Protein AF-A0A6V7H999-F1 (afdb_monomer_lite)

Secondary structure (DSSP, 8-state):
-------------PPPP----TTSSS-------------EE-TTTTTPPPPS---B-SSSSEEEEEEEE-SS----SHHHHHH---SSTTT--SS-S-SEEE-TTSPEEESS-TTB--SSSTTTTTSEEEEEESS-TTSSPPPHHHHHHHHHHHHHHHHTTSEEEEEEEEEGGGTSSS-TT-HHHHHHHTTSTTB--------HHHHHHHHHHHHHHHHHHHS------PPP-------------S-S-HHHHHHHHHHHHTS--

Radius of gyration: 32.36 Å; chains: 1; bounding box: 55×52×137 Å

Sequence (265 aa):
MKSKDERDSDCRIFPPAVELNVQTNTIVLEISYHSTRPNIISRSDWAARRPSSVRNLAQDPAPFVLIHHSDSDSCTTQAICQAKNYHMDNKSWEDIGYNFLIGEDGNIYEGRGWSKHGSHSRPYNSKSIGICMIGNFNHHNPNAAAIKAVQDLIEYGVSLGKIQENYKLFGHRQTTQTTCPGDSLYQLIQTWPHWSVPRVEFSVRILHLILGYIILSRMVSLSRGPWRPSQIPHVHQDNPTAKCAINNRELIHSSVLLKTYLQSP

InterPro domains:
  IPR002502 N-acetylmuramoyl-L-alanine amidase domain [PF01510] (61-183)
  IPR002502 N-acetylmuramoyl-L-alanine amidase domain [SM00644] (52-182)
  IPR002502 N-acetylmuramoyl-L-alanine amidase domain [cd06583] (61-183)
  IPR006619 Peptidoglycan recognition protein family domain, metazoa/bacteria [SM00701] (38-176)
  IPR015510 Peptidoglycan recognition protein [PTHR11022] (31-195)
  IPR036505 N-acetylmuramoyl-L-alanine amidase/PGRP domain superfamily [G3DSA:3.40.80.10] (30-201)
  IPR036505 N-acetylmuramoyl-L-alanine amidase/PGRP domain superfamily [SSF55846] (38-195)

Organism: NCBI:txid395501

Structure (mmCIF, N/CA/C/O backbone):
data_AF-A0A6V7H999-F1
#
_entry.id   AF-A0A6V7H999-F1
#
loop_
_atom_site.group_PDB
_atom_site.id
_atom_site.type_symbol
_atom_site.label_atom_id
_atom_site.label_alt_id
_atom_site.label_comp_id
_atom_site.label_asym_id
_atom_site.label_entity_id
_atom_site.label_seq_id
_atom_site.pdbx_PDB_ins_code
_atom_site.Cartn_x
_atom_site.Cartn_y
_atom_site.Cartn_z
_atom_site.occupancy
_atom_site.B_iso_or_equiv
_atom_site.auth_seq_id
_atom_site.auth_comp_id
_atom_site.auth_asym_id
_atom_site.auth_atom_id
_atom_site.pdbx_PDB_model_num
ATOM 1 N N . MET A 1 1 ? -12.320 9.333 -47.111 1.00 36.44 1 MET A N 1
ATOM 2 C CA . MET A 1 1 ? -11.812 8.021 -46.648 1.00 36.44 1 MET A CA 1
ATOM 3 C C . MET A 1 1 ? -11.320 8.202 -45.208 1.00 36.44 1 MET A C 1
ATOM 5 O O . MET A 1 1 ? -10.611 9.167 -44.972 1.00 36.44 1 MET A O 1
ATOM 9 N N . LYS A 1 2 ? -11.820 7.371 -44.277 1.00 33.03 2 LYS A N 1
ATOM 10 C CA . LYS A 1 2 ? -11.593 7.281 -42.803 1.00 33.03 2 LYS A CA 1
ATOM 11 C C . LYS A 1 2 ? -10.153 7.639 -42.348 1.00 33.03 2 LYS A C 1
ATOM 13 O O . LYS A 1 2 ? -9.230 7.168 -42.995 1.00 33.03 2 LYS A O 1
ATOM 18 N N . SER A 1 3 ? -9.900 8.570 -41.411 1.00 37.78 3 SER A N 1
ATOM 19 C CA . SER A 1 3 ? -10.056 8.609 -39.923 1.00 37.78 3 SER A CA 1
ATOM 20 C C . SER A 1 3 ? -9.002 7.832 -39.104 1.00 37.78 3 SER A C 1
ATOM 22 O O . SER A 1 3 ? -8.955 6.608 -39.250 1.00 37.78 3 SER A O 1
ATOM 24 N N . LYS A 1 4 ? -8.300 8.529 -38.182 1.00 34.25 4 LYS A N 1
ATOM 25 C CA . LYS A 1 4 ? -8.161 8.292 -36.708 1.00 34.25 4 LYS A CA 1
ATOM 26 C C . LYS A 1 4 ? -6.852 8.910 -36.162 1.00 34.25 4 LYS A C 1
ATOM 28 O O . LYS A 1 4 ? -5.786 8.544 -36.640 1.00 34.25 4 LYS A O 1
ATOM 33 N N . ASP A 1 5 ? -6.941 10.013 -35.403 1.00 30.66 5 ASP A N 1
ATOM 34 C CA . ASP A 1 5 ? -7.040 10.132 -33.912 1.00 30.66 5 ASP A CA 1
ATOM 35 C C . ASP A 1 5 ? -5.631 10.036 -33.277 1.00 30.66 5 ASP A C 1
ATOM 37 O O . ASP A 1 5 ? -5.037 8.967 -33.332 1.00 30.66 5 ASP A O 1
ATOM 41 N N . GLU A 1 6 ? -4.916 11.071 -32.809 1.00 39.31 6 GLU A N 1
ATOM 42 C CA . GLU A 1 6 ? -5.162 12.249 -31.940 1.00 39.31 6 GLU A CA 1
ATOM 43 C C . GLU A 1 6 ? -5.309 11.948 -30.425 1.00 39.31 6 GLU A C 1
ATOM 45 O O . GLU A 1 6 ? -6.091 11.078 -30.033 1.00 39.31 6 GLU A O 1
ATOM 50 N N . ARG A 1 7 ? -4.594 12.774 -29.623 1.00 35.22 7 ARG A N 1
ATOM 51 C CA . ARG A 1 7 ? -4.676 13.107 -28.172 1.00 35.22 7 ARG A CA 1
ATOM 52 C C . ARG A 1 7 ? -3.450 12.682 -27.343 1.00 35.22 7 ARG A C 1
ATOM 54 O O . ARG A 1 7 ? -3.273 11.504 -27.061 1.00 35.22 7 ARG A O 1
ATOM 61 N N . ASP A 1 8 ? -2.481 13.566 -27.078 1.00 37.09 8 ASP A N 1
ATOM 62 C CA . ASP A 1 8 ? -2.466 14.703 -26.120 1.00 37.09 8 ASP A CA 1
ATOM 63 C C . ASP A 1 8 ? -2.930 14.335 -24.701 1.00 37.09 8 ASP A C 1
ATOM 65 O O . ASP A 1 8 ? -4.123 14.264 -24.409 1.00 37.09 8 ASP A O 1
ATOM 69 N N . SER A 1 9 ? -1.960 14.129 -23.805 1.00 36.56 9 SER A N 1
ATOM 70 C CA . SER A 1 9 ? -2.144 13.951 -22.361 1.00 36.56 9 SER A CA 1
ATOM 71 C C . SER A 1 9 ? -1.690 15.215 -21.625 1.00 36.56 9 SER A C 1
ATOM 73 O O . SER A 1 9 ? -0.603 15.268 -21.050 1.00 36.56 9 SER A O 1
ATOM 75 N N . ASP A 1 10 ? -2.531 16.244 -21.705 1.00 33.81 10 ASP A N 1
ATOM 76 C CA . ASP A 1 10 ? -2.438 17.488 -20.943 1.00 33.81 10 ASP A CA 1
ATOM 77 C C . ASP A 1 10 ? -3.009 17.261 -19.529 1.00 33.81 10 ASP A C 1
ATOM 79 O O . ASP A 1 10 ? -4.150 16.817 -19.359 1.00 33.81 10 ASP A O 1
ATOM 83 N N . CYS A 1 11 ? -2.201 17.538 -18.505 1.00 35.34 11 CYS A N 1
ATOM 84 C CA . CYS A 1 11 ? -2.596 17.514 -17.099 1.00 35.34 11 CYS A CA 1
ATOM 85 C C . CYS A 1 11 ? -3.626 18.618 -16.836 1.00 35.34 11 CYS A C 1
ATOM 87 O O . CYS A 1 11 ? -3.270 19.749 -16.511 1.00 35.34 11 CYS A O 1
ATOM 89 N N . ARG A 1 12 ? -4.917 18.287 -16.904 1.00 33.41 12 ARG A N 1
ATOM 90 C CA . ARG A 1 12 ? -5.982 19.158 -16.400 1.00 33.41 12 ARG A CA 1
ATOM 91 C C . ARG A 1 12 ? -6.580 18.561 -15.141 1.00 33.41 12 ARG A C 1
ATOM 93 O O . ARG A 1 12 ? -7.357 17.612 -15.188 1.00 33.41 12 ARG A O 1
ATOM 100 N N . ILE A 1 13 ? -6.230 19.159 -14.005 1.00 37.28 13 ILE A N 1
ATOM 101 C CA . ILE A 1 13 ? -7.082 19.105 -12.820 1.00 37.28 13 ILE A CA 1
ATOM 102 C C . ILE A 1 13 ? -8.350 19.873 -13.197 1.00 37.28 13 ILE A C 1
ATOM 104 O O . ILE A 1 13 ? -8.326 21.097 -13.317 1.00 37.28 13 ILE A O 1
ATOM 108 N N . PHE A 1 14 ? -9.438 19.153 -13.459 1.00 37.53 14 PHE A N 1
ATOM 109 C CA . PHE A 1 14 ? -10.739 19.784 -13.631 1.00 37.53 14 PHE A CA 1
ATOM 110 C C . PHE A 1 14 ? -11.210 20.296 -12.261 1.00 37.53 14 PHE A C 1
ATOM 112 O O . PHE A 1 14 ? -11.231 19.512 -11.307 1.00 37.53 14 PHE A O 1
ATOM 119 N N . PRO A 1 15 ? -11.572 21.586 -12.117 1.00 39.09 15 PRO A N 1
ATOM 120 C CA . PRO A 1 15 ? -12.307 22.029 -10.939 1.00 39.09 15 PRO A CA 1
ATOM 121 C C . PRO A 1 15 ? -13.660 21.295 -10.878 1.00 39.09 15 PRO A C 1
ATOM 123 O O . PRO A 1 15 ? -14.174 20.886 -11.925 1.00 39.09 15 PRO A O 1
ATOM 126 N N . PRO A 1 16 ? -14.246 21.108 -9.681 1.00 45.75 16 PRO A N 1
ATOM 127 C CA . PRO A 1 16 ? -15.552 20.471 -9.560 1.00 45.75 16 PRO A CA 1
ATOM 128 C C . PRO A 1 16 ? -16.591 21.239 -10.385 1.00 45.75 16 PRO A C 1
ATOM 130 O O . PRO A 1 16 ? -16.596 22.473 -10.400 1.00 45.75 16 PRO A O 1
ATOM 133 N N . ALA A 1 17 ? -17.457 20.505 -11.086 1.00 48.12 17 ALA A N 1
ATOM 134 C CA . ALA A 1 17 ? -18.579 21.094 -11.800 1.00 48.12 17 ALA A CA 1
ATOM 135 C C . ALA A 1 17 ? -19.504 21.790 -10.789 1.00 48.12 17 ALA A C 1
ATOM 137 O O . ALA A 1 17 ? -19.937 21.182 -9.812 1.00 48.12 17 ALA A O 1
ATOM 138 N N . VAL A 1 18 ? -19.770 23.077 -11.012 1.00 41.84 18 VAL A N 1
ATOM 139 C CA . VAL A 1 18 ? -20.730 23.858 -10.228 1.00 41.84 18 VAL A CA 1
ATOM 140 C C . VAL A 1 18 ? -22.035 23.8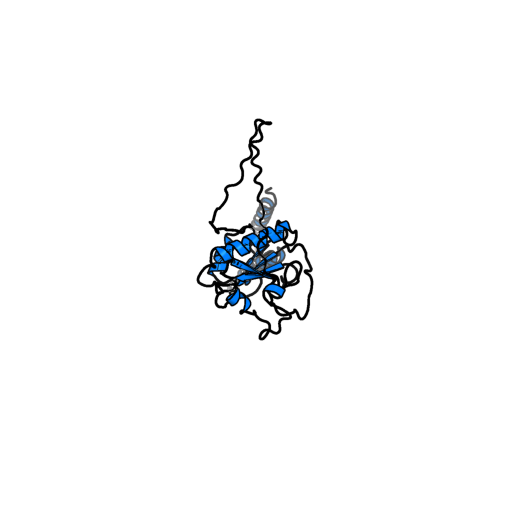76 -11.009 1.00 41.84 18 VAL A C 1
ATOM 142 O O . VAL A 1 18 ? -22.135 24.576 -12.016 1.00 41.84 18 VAL A O 1
ATOM 145 N N . GLU A 1 19 ? -23.035 23.125 -10.559 1.00 51.62 19 GLU A N 1
ATOM 146 C CA . GLU A 1 19 ? -24.402 23.265 -11.064 1.00 51.62 19 GLU A CA 1
ATOM 147 C C . GLU A 1 19 ? -25.230 24.113 -10.093 1.00 51.62 19 GLU A C 1
ATOM 149 O O . GLU A 1 19 ? -25.291 23.854 -8.891 1.00 51.62 19 GLU A O 1
ATOM 154 N N . LEU A 1 20 ? -25.847 25.176 -10.615 1.00 41.72 20 LEU A N 1
ATOM 155 C CA . LEU A 1 20 ? -26.715 26.067 -9.850 1.00 41.72 20 LEU A CA 1
ATOM 156 C C . LEU A 1 20 ? -28.131 25.481 -9.804 1.00 41.72 20 LEU A C 1
ATOM 158 O O . LEU A 1 20 ? -28.823 25.459 -10.821 1.00 41.72 20 LEU A O 1
ATOM 162 N N . ASN A 1 21 ? -28.598 25.064 -8.625 1.00 48.00 21 ASN A N 1
ATOM 163 C CA . ASN A 1 21 ? -30.002 24.704 -8.425 1.00 48.00 21 ASN A CA 1
ATOM 164 C C . ASN A 1 21 ? -30.818 25.950 -8.024 1.00 48.00 21 ASN A C 1
ATOM 166 O O . ASN A 1 21 ? -30.745 26.418 -6.890 1.00 48.00 21 ASN A O 1
ATOM 170 N N . VAL A 1 22 ? -31.592 26.505 -8.963 1.00 52.66 22 VAL A N 1
ATOM 171 C CA . VAL A 1 22 ? -32.353 27.766 -8.804 1.00 52.66 22 VAL A CA 1
ATOM 172 C C . VAL A 1 22 ? -33.778 27.526 -8.268 1.00 52.66 22 VAL A C 1
ATOM 174 O O . VAL A 1 22 ? -34.729 28.160 -8.714 1.00 52.66 22 VAL A O 1
ATOM 177 N N . GLN A 1 23 ? -33.977 26.590 -7.334 1.00 56.28 23 GLN A N 1
ATOM 178 C CA . GLN A 1 23 ? -35.319 26.319 -6.776 1.00 56.28 23 GLN A CA 1
ATOM 179 C C . GLN A 1 23 ? -35.453 26.495 -5.263 1.00 56.28 23 GLN A C 1
ATOM 181 O O . GLN A 1 23 ? -36.567 26.545 -4.746 1.00 56.28 23 GLN A O 1
ATOM 186 N N . THR A 1 24 ? -34.356 26.709 -4.547 1.00 53.94 24 THR A N 1
ATOM 187 C CA . THR A 1 24 ? -34.381 27.074 -3.128 1.00 53.94 24 THR A CA 1
ATOM 188 C C . THR A 1 24 ? -33.366 28.179 -2.904 1.00 53.94 24 THR A C 1
ATOM 190 O O . THR A 1 24 ? -32.292 28.146 -3.496 1.00 53.94 24 THR A O 1
ATOM 193 N N . ASN A 1 25 ? -33.666 29.156 -2.047 1.00 55.34 25 ASN A N 1
ATOM 194 C CA . ASN A 1 25 ? -32.755 30.251 -1.680 1.00 55.34 25 ASN A CA 1
ATOM 195 C C . ASN A 1 25 ? -31.601 29.746 -0.771 1.00 55.34 25 ASN A C 1
ATOM 197 O O . ASN A 1 25 ? -31.245 30.351 0.237 1.00 55.34 25 ASN A O 1
ATOM 201 N N . THR A 1 26 ? -31.078 28.564 -1.087 1.00 50.94 26 THR A N 1
ATOM 202 C CA . THR A 1 26 ? -30.122 27.765 -0.334 1.00 50.94 26 THR A CA 1
ATOM 203 C C . THR A 1 26 ? -29.150 27.175 -1.343 1.00 50.94 26 THR A C 1
ATOM 205 O O . THR A 1 26 ? -29.549 26.426 -2.232 1.00 50.94 26 THR A O 1
ATOM 208 N N . ILE A 1 27 ? -27.874 27.535 -1.213 1.00 59.88 27 ILE A N 1
ATOM 209 C CA . ILE A 1 27 ? -26.792 26.937 -1.993 1.00 59.88 27 ILE A CA 1
ATOM 210 C C . ILE A 1 27 ? -26.456 25.608 -1.319 1.00 59.88 27 ILE A C 1
ATOM 212 O O . ILE A 1 27 ? -25.871 25.593 -0.237 1.00 59.88 27 ILE A O 1
ATOM 216 N N . VAL A 1 28 ? -26.849 24.499 -1.940 1.00 53.88 28 VAL A N 1
ATOM 217 C CA . VAL A 1 28 ? -26.412 23.160 -1.533 1.00 53.88 28 VAL A CA 1
ATOM 218 C C . VAL A 1 28 ? -25.174 22.834 -2.365 1.00 53.88 28 VAL A C 1
ATOM 220 O O . VAL A 1 28 ? -25.270 22.663 -3.577 1.00 53.88 28 VAL A O 1
ATOM 223 N N . LEU A 1 29 ? -23.993 22.828 -1.741 1.00 56.31 29 LEU A N 1
ATOM 224 C CA . LEU A 1 29 ? -22.764 22.372 -2.393 1.00 56.31 29 LEU A CA 1
ATOM 225 C C . LEU A 1 29 ? -22.747 20.842 -2.361 1.00 56.31 29 LEU A C 1
ATOM 227 O O . LEU A 1 29 ? -22.178 20.243 -1.449 1.00 56.31 29 LEU A O 1
ATOM 231 N N . GLU A 1 30 ? -23.389 20.202 -3.334 1.00 50.31 30 GLU A N 1
ATOM 232 C CA . GLU A 1 30 ? -23.204 18.768 -3.539 1.00 50.31 30 GLU A CA 1
ATOM 233 C C . GLU A 1 30 ? -21.874 18.539 -4.261 1.00 50.31 30 GLU A C 1
ATOM 235 O O . GLU A 1 30 ? -21.753 18.681 -5.475 1.00 50.31 30 GLU A O 1
ATOM 240 N N . ILE A 1 31 ? -20.830 18.229 -3.490 1.00 51.50 31 ILE A N 1
ATOM 241 C CA . ILE A 1 31 ? -19.539 17.817 -4.043 1.00 51.50 31 ILE A CA 1
ATOM 242 C C . ILE A 1 31 ? -19.701 16.377 -4.535 1.00 51.50 31 ILE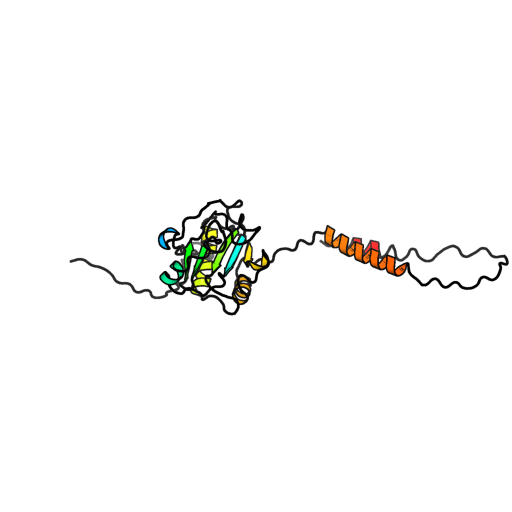 A C 1
ATOM 244 O O . ILE A 1 31 ? -19.576 15.429 -3.761 1.00 51.50 31 ILE A O 1
ATOM 248 N N . SER A 1 32 ? -19.966 16.192 -5.827 1.00 48.91 32 SER A N 1
ATOM 249 C CA . SER A 1 32 ? -19.875 14.872 -6.450 1.00 48.91 32 SER A CA 1
ATOM 250 C C . SER A 1 32 ? -18.397 14.528 -6.667 1.00 48.91 32 SER A C 1
ATOM 252 O O . SER A 1 32 ? -17.792 14.914 -7.670 1.00 48.91 32 SER A O 1
ATOM 254 N N . TYR A 1 33 ? -17.784 13.830 -5.709 1.00 48.47 33 TYR A N 1
ATOM 255 C CA . TYR A 1 33 ? -16.441 13.278 -5.876 1.00 48.47 33 TYR A CA 1
ATOM 256 C C . TYR A 1 33 ? -16.537 12.111 -6.861 1.00 48.47 33 TYR A C 1
ATOM 258 O O . TYR A 1 33 ? -16.999 11.019 -6.521 1.00 48.47 33 TYR A O 1
ATOM 266 N N . HIS A 1 34 ? -16.175 12.342 -8.121 1.00 50.06 34 HIS A N 1
ATOM 267 C CA . HIS A 1 34 ? -16.117 11.259 -9.090 1.00 50.06 34 HIS A CA 1
ATOM 268 C C . HIS A 1 34 ? -14.892 10.405 -8.740 1.00 50.06 34 HIS A C 1
ATOM 270 O O . HIS A 1 34 ? -13.775 10.710 -9.151 1.00 50.06 34 HIS A O 1
ATOM 276 N N . SER A 1 35 ? -15.097 9.365 -7.923 1.00 56.09 35 SER A N 1
ATOM 277 C CA . SER A 1 35 ? -14.067 8.379 -7.589 1.00 56.09 35 SER A CA 1
ATOM 278 C C . SER A 1 35 ? -13.625 7.701 -8.886 1.00 56.09 35 SER A C 1
ATOM 280 O O . SER A 1 35 ? -14.283 6.796 -9.406 1.00 56.09 35 SER A O 1
ATOM 282 N N . THR A 1 36 ? -12.551 8.214 -9.486 1.00 70.19 36 THR A N 1
ATOM 283 C CA . THR A 1 36 ? -11.951 7.585 -10.659 1.00 70.19 36 THR A CA 1
ATOM 284 C C . THR A 1 36 ? -11.321 6.285 -10.191 1.00 70.19 36 THR A C 1
ATOM 286 O O . THR A 1 36 ? -10.410 6.280 -9.368 1.00 70.19 36 THR A O 1
ATOM 289 N N . ARG A 1 37 ? -11.856 5.161 -10.676 1.00 86.75 37 ARG A N 1
ATOM 290 C CA . ARG A 1 37 ? -11.291 3.836 -10.423 1.00 86.75 37 ARG A CA 1
ATOM 291 C C . ARG A 1 37 ? -9.799 3.870 -10.786 1.00 86.75 37 ARG A C 1
ATOM 293 O O . ARG A 1 37 ? -9.494 4.102 -11.958 1.00 86.75 37 ARG A O 1
ATOM 300 N N . PRO A 1 38 ? -8.885 3.613 -9.838 1.00 91.75 38 PRO A N 1
ATOM 301 C CA . PRO A 1 38 ? -7.467 3.625 -10.135 1.00 91.75 38 PRO A CA 1
ATOM 302 C C . PRO A 1 38 ? -7.103 2.462 -11.064 1.00 91.75 38 PRO A C 1
ATOM 304 O O . PRO A 1 38 ? -7.752 1.407 -11.062 1.00 91.75 38 PRO A O 1
ATOM 307 N N . ASN A 1 39 ? -6.048 2.648 -11.859 1.00 89.81 39 ASN A N 1
ATOM 308 C CA . ASN A 1 39 ? -5.516 1.590 -12.709 1.00 89.81 39 ASN A CA 1
ATOM 309 C C . ASN A 1 39 ? -4.801 0.539 -11.845 1.00 89.81 39 ASN A C 1
ATOM 311 O O . ASN A 1 39 ? -3.713 0.787 -11.326 1.00 89.81 39 ASN A O 1
ATOM 315 N N . ILE A 1 40 ? -5.424 -0.629 -11.691 1.00 96.38 40 ILE A N 1
ATOM 316 C CA . ILE A 1 40 ? -4.849 -1.781 -10.993 1.00 96.38 40 ILE A CA 1
ATOM 317 C C . ILE A 1 40 ? -4.418 -2.795 -12.050 1.00 96.38 40 ILE A C 1
ATOM 319 O O . ILE A 1 40 ? -5.262 -3.419 -12.694 1.00 96.38 40 ILE A O 1
ATOM 323 N N . ILE A 1 41 ? -3.108 -2.970 -12.204 1.00 95.12 41 ILE A N 1
ATOM 324 C CA . ILE A 1 41 ? -2.504 -3.976 -13.073 1.00 95.12 41 ILE A CA 1
ATOM 325 C C . ILE A 1 41 ? -2.735 -5.341 -12.427 1.00 95.12 41 ILE A C 1
ATOM 327 O O . ILE A 1 41 ? -2.225 -5.625 -11.337 1.00 95.12 41 ILE A O 1
ATOM 331 N N . SER A 1 42 ? -3.536 -6.175 -13.090 1.00 94.38 42 SER A N 1
ATOM 332 C CA . SER A 1 42 ? -3.936 -7.478 -12.561 1.00 94.38 42 SER A CA 1
ATOM 333 C C . SER A 1 42 ? -2.751 -8.428 -12.465 1.00 94.38 42 SER A C 1
ATOM 335 O O . SER A 1 42 ? -1.777 -8.301 -13.211 1.00 94.38 42 SER A O 1
ATOM 337 N N . ARG A 1 43 ? -2.853 -9.445 -11.604 1.00 91.44 43 ARG A N 1
ATOM 338 C CA . ARG A 1 43 ? -1.812 -10.480 -11.474 1.00 91.44 43 ARG A CA 1
ATOM 339 C C . ARG A 1 43 ? -1.340 -11.051 -12.815 1.00 91.44 43 ARG A C 1
ATOM 341 O O . ARG A 1 43 ? -0.149 -11.296 -12.978 1.00 91.44 43 ARG A O 1
ATOM 348 N N . SER A 1 44 ? -2.246 -11.280 -13.766 1.00 91.19 44 SER A N 1
ATOM 349 C CA . SER A 1 44 ? -1.882 -11.797 -15.092 1.00 91.19 44 SER A CA 1
ATOM 350 C C . SER A 1 44 ? -1.105 -10.785 -15.929 1.00 91.19 44 SER A C 1
ATOM 352 O O . SER A 1 44 ? -0.164 -11.176 -16.614 1.00 91.19 44 SER A O 1
ATOM 354 N N . ASP A 1 45 ? -1.450 -9.501 -15.841 1.00 91.94 45 ASP A N 1
ATOM 355 C CA . ASP A 1 45 ? -0.883 -8.449 -16.696 1.00 91.94 45 ASP A CA 1
ATOM 356 C C . ASP A 1 45 ? 0.550 -8.079 -16.306 1.00 91.94 45 ASP A C 1
ATOM 358 O O . ASP A 1 45 ? 1.324 -7.605 -17.138 1.00 91.94 45 ASP A O 1
ATOM 362 N N . TRP A 1 46 ? 0.926 -8.309 -15.046 1.00 89.31 46 TRP A N 1
ATOM 363 C CA . TRP A 1 46 ? 2.306 -8.160 -14.585 1.00 89.31 46 TRP A CA 1
ATOM 364 C C . TRP A 1 46 ? 3.042 -9.485 -14.386 1.00 89.31 46 TRP A C 1
ATOM 366 O O . TRP A 1 46 ? 4.129 -9.500 -13.816 1.00 89.31 46 TRP A O 1
ATOM 376 N N . ALA A 1 47 ? 2.475 -10.584 -14.896 1.00 87.00 47 ALA A N 1
ATOM 377 C CA . ALA A 1 47 ? 3.047 -11.924 -14.808 1.00 87.00 47 ALA A CA 1
ATOM 378 C C . ALA A 1 47 ? 3.384 -12.352 -13.365 1.00 87.00 47 ALA A C 1
ATOM 380 O O . ALA A 1 47 ? 4.379 -13.042 -13.122 1.00 87.00 47 ALA A O 1
ATOM 381 N N . ALA A 1 48 ? 2.531 -11.976 -12.405 1.00 84.12 48 ALA A N 1
ATOM 382 C CA . ALA A 1 48 ? 2.662 -12.385 -11.016 1.00 84.12 48 ALA A CA 1
ATOM 383 C C . ALA A 1 48 ? 2.697 -13.915 -10.918 1.00 84.12 48 ALA A C 1
ATOM 385 O O . ALA A 1 48 ? 1.873 -14.621 -11.515 1.00 84.12 48 ALA A O 1
ATOM 386 N N . ARG A 1 49 ? 3.621 -14.445 -10.111 1.00 79.19 49 ARG A N 1
ATOM 387 C CA . ARG A 1 49 ? 3.713 -15.891 -9.865 1.00 79.19 49 ARG A CA 1
ATOM 388 C C . ARG A 1 49 ? 2.377 -16.429 -9.343 1.00 79.19 49 ARG A C 1
ATOM 390 O O . ARG A 1 49 ? 1.660 -15.734 -8.633 1.00 79.19 49 ARG A O 1
ATOM 397 N N . ARG A 1 50 ? 2.012 -17.673 -9.665 1.00 80.50 50 ARG A N 1
ATOM 398 C CA . ARG A 1 50 ? 0.810 -18.297 -9.084 1.00 80.50 50 ARG A CA 1
ATOM 399 C C . ARG A 1 50 ? 0.979 -18.496 -7.566 1.00 80.50 50 ARG A C 1
ATOM 401 O O . ARG A 1 50 ? 2.044 -18.961 -7.155 1.00 80.50 50 ARG A O 1
ATOM 408 N N . PRO A 1 51 ? -0.051 -18.205 -6.750 1.00 79.81 51 PRO A N 1
ATOM 409 C CA . PRO A 1 51 ? -0.007 -18.484 -5.317 1.00 79.81 51 PRO A CA 1
ATOM 410 C C . PRO A 1 51 ? 0.002 -19.998 -5.068 1.00 79.81 51 PRO A C 1
ATOM 412 O O . PRO A 1 51 ? -0.680 -20.739 -5.779 1.00 79.81 51 PRO A O 1
ATOM 415 N N . SER A 1 52 ? 0.724 -20.464 -4.045 1.00 76.25 52 SER A N 1
ATOM 416 C CA . SER A 1 52 ? 0.666 -21.873 -3.623 1.00 76.25 52 SER A CA 1
ATOM 417 C C . SER A 1 52 ? -0.587 -22.185 -2.799 1.00 76.25 52 SER A C 1
ATOM 419 O O . SER A 1 52 ? -1.055 -23.321 -2.786 1.00 76.25 52 SER A O 1
ATOM 421 N N . SER A 1 53 ? -1.158 -21.174 -2.139 1.00 78.94 53 SER A N 1
ATOM 422 C CA . SER A 1 53 ? -2.411 -21.261 -1.391 1.00 78.94 53 SER A CA 1
ATOM 423 C C . SER A 1 53 ? -3.162 -19.926 -1.456 1.00 78.94 53 SER A C 1
ATOM 425 O O . SER A 1 53 ? -2.558 -18.852 -1.526 1.00 78.94 53 SER A O 1
ATOM 427 N N . VAL A 1 54 ? -4.496 -19.980 -1.427 1.00 84.69 54 VAL A N 1
ATOM 428 C CA . VAL A 1 54 ? -5.349 -18.787 -1.355 1.00 84.69 54 VAL A CA 1
ATOM 429 C C . VAL A 1 54 ? -6.296 -18.937 -0.176 1.00 84.69 54 VAL A C 1
ATOM 431 O O . VAL A 1 54 ? -7.130 -19.839 -0.145 1.00 84.69 54 VAL A O 1
ATOM 434 N N . ARG A 1 55 ? -6.200 -18.012 0.782 1.00 91.56 55 ARG A N 1
ATOM 435 C CA . ARG A 1 55 ? -7.122 -17.897 1.915 1.00 91.56 55 ARG A CA 1
ATOM 436 C C . ARG A 1 55 ? -7.805 -16.534 1.891 1.00 91.56 55 ARG A C 1
ATOM 438 O O . ARG A 1 55 ? -7.177 -15.538 1.537 1.00 91.56 55 ARG A O 1
ATOM 445 N N . ASN A 1 56 ? -9.077 -16.484 2.271 1.00 95.12 56 ASN A N 1
ATOM 446 C CA . ASN A 1 56 ? -9.822 -15.229 2.388 1.00 95.12 56 ASN A CA 1
ATOM 447 C C . ASN A 1 56 ? -9.542 -14.535 3.732 1.00 95.12 56 ASN A C 1
ATOM 449 O O . ASN A 1 56 ? -9.087 -15.172 4.687 1.00 95.12 56 ASN A O 1
ATOM 453 N N . LEU A 1 57 ? -9.801 -13.229 3.807 1.00 94.75 57 LEU A N 1
ATOM 454 C CA . LEU A 1 57 ? -9.798 -12.506 5.079 1.00 94.75 57 LEU A CA 1
ATOM 455 C C . LEU A 1 57 ? -10.847 -13.093 6.032 1.00 94.75 57 LEU A C 1
ATOM 457 O O . LEU A 1 57 ? -11.915 -13.530 5.613 1.00 94.75 57 LEU A O 1
ATOM 461 N N . ALA A 1 58 ? -10.534 -13.084 7.326 1.00 94.88 58 ALA A N 1
ATOM 462 C CA . ALA A 1 58 ? -11.495 -13.422 8.371 1.00 94.88 58 ALA A CA 1
ATOM 463 C C . ALA A 1 58 ? -12.462 -12.258 8.651 1.00 94.88 58 ALA A C 1
ATOM 465 O O . ALA A 1 58 ? -13.546 -12.477 9.181 1.00 94.88 58 ALA A O 1
ATOM 466 N N . GLN A 1 59 ? -12.057 -11.028 8.321 1.00 93.06 59 GLN A N 1
ATOM 467 C CA . GLN A 1 59 ? -12.875 -9.820 8.423 1.00 93.06 59 GLN A CA 1
ATOM 468 C C . GLN A 1 59 ? -12.836 -9.082 7.082 1.00 93.06 59 GLN A C 1
ATOM 470 O O . GLN A 1 59 ? -11.778 -8.594 6.684 1.00 93.06 59 GLN A O 1
ATOM 475 N N . ASP A 1 60 ? -13.978 -9.042 6.398 1.00 94.25 60 ASP A N 1
ATOM 476 C CA . ASP A 1 60 ? -14.195 -8.383 5.106 1.00 94.25 60 ASP A CA 1
ATOM 477 C C . ASP A 1 60 ? -15.546 -7.640 5.174 1.00 94.25 60 ASP A C 1
ATOM 479 O O . ASP A 1 60 ? -16.552 -8.303 5.444 1.00 94.25 60 ASP A O 1
ATOM 483 N N . PRO A 1 61 ? -15.608 -6.301 5.016 1.00 97.75 61 PRO A N 1
ATOM 484 C CA . PRO A 1 61 ? -14.518 -5.366 4.706 1.00 97.75 61 PRO A CA 1
ATOM 485 C C . PRO A 1 61 ? -13.410 -5.318 5.763 1.00 97.75 61 PRO A C 1
ATOM 487 O O . PRO A 1 61 ? -13.661 -5.434 6.967 1.00 97.75 61 PRO A O 1
ATOM 490 N N . ALA A 1 62 ? -12.176 -5.099 5.309 1.00 98.25 62 ALA A N 1
ATOM 491 C CA . ALA A 1 62 ? -11.005 -5.031 6.172 1.00 98.25 62 ALA A CA 1
ATOM 492 C C . ALA A 1 62 ? -11.038 -3.773 7.072 1.00 98.25 62 ALA A C 1
ATOM 494 O O . ALA A 1 62 ? -11.100 -2.656 6.554 1.00 98.25 62 ALA A O 1
ATOM 495 N N . PRO A 1 63 ? -10.938 -3.912 8.409 1.00 98.19 63 PRO A N 1
ATOM 496 C CA . PRO A 1 63 ? -10.871 -2.763 9.320 1.00 98.19 63 PRO A CA 1
ATOM 497 C C . PRO A 1 63 ? -9.504 -2.071 9.372 1.00 98.19 63 PRO A C 1
ATOM 499 O O . PRO A 1 63 ? -9.375 -1.014 9.990 1.00 98.19 63 PRO A O 1
ATOM 502 N N . PHE A 1 64 ? -8.464 -2.663 8.782 1.00 98.38 64 PHE A N 1
ATOM 503 C CA . PHE A 1 64 ? -7.098 -2.151 8.863 1.00 98.38 64 PHE A CA 1
ATOM 504 C C . PHE A 1 64 ? -6.458 -2.045 7.480 1.00 98.38 64 PHE A C 1
ATOM 506 O O . PHE A 1 64 ? -6.592 -2.941 6.645 1.00 98.38 64 PHE A O 1
ATOM 513 N N . VAL A 1 65 ? -5.678 -0.988 7.285 1.00 98.62 65 VAL A N 1
ATOM 514 C CA . VAL A 1 65 ? -4.776 -0.823 6.142 1.00 98.62 65 VAL A CA 1
ATOM 515 C C . VAL A 1 65 ? -3.363 -0.684 6.688 1.00 98.62 65 VAL A C 1
ATOM 517 O O . VAL A 1 65 ? -3.116 0.147 7.563 1.00 98.62 65 VAL A O 1
ATOM 520 N N . LEU A 1 66 ? -2.440 -1.520 6.214 1.00 98.19 66 LEU A N 1
ATOM 521 C CA . LEU A 1 66 ? -1.045 -1.505 6.654 1.00 98.19 66 LEU A CA 1
ATOM 522 C C . LEU A 1 66 ? -0.134 -1.076 5.507 1.00 98.19 66 LEU A C 1
ATOM 524 O O . LEU A 1 66 ? -0.082 -1.753 4.480 1.00 98.19 66 LEU A O 1
ATOM 528 N N . ILE A 1 67 ? 0.625 -0.002 5.720 1.00 98.50 67 ILE A N 1
ATOM 529 C CA . ILE A 1 67 ? 1.622 0.503 4.775 1.00 98.50 67 ILE A CA 1
ATOM 530 C C . ILE A 1 67 ? 2.987 -0.127 5.056 1.00 98.50 67 ILE A C 1
ATOM 532 O O . ILE A 1 67 ? 3.456 -0.171 6.201 1.00 98.50 67 ILE A O 1
ATOM 536 N N . HIS A 1 68 ? 3.618 -0.601 3.985 1.00 97.50 68 HIS A N 1
ATOM 537 C CA . HIS A 1 68 ? 4.941 -1.216 3.955 1.00 97.50 68 HIS A CA 1
ATOM 538 C C . HIS A 1 68 ? 5.839 -0.523 2.934 1.00 97.50 68 HIS A C 1
ATOM 540 O O . HIS A 1 68 ? 5.350 0.087 1.987 1.00 97.50 68 HIS A O 1
ATOM 546 N N . HIS A 1 69 ? 7.146 -0.711 3.085 1.00 95.56 69 HIS A N 1
ATOM 547 C CA . HIS A 1 69 ? 8.101 -0.589 1.986 1.00 95.56 69 HIS A CA 1
ATOM 548 C C . HIS A 1 69 ? 8.706 -1.960 1.663 1.00 95.56 69 HIS A C 1
ATOM 550 O O . HIS A 1 69 ? 8.597 -2.885 2.475 1.00 95.56 69 HIS A O 1
ATOM 556 N N . SER A 1 70 ? 9.314 -2.117 0.492 1.00 91.81 70 SER A N 1
ATOM 557 C CA . SER A 1 70 ? 10.003 -3.362 0.133 1.00 91.81 70 SER A CA 1
ATOM 558 C C . SER A 1 70 ? 11.439 -3.441 0.657 1.00 91.81 70 SER A C 1
ATOM 560 O O . SER A 1 70 ? 12.009 -4.528 0.634 1.00 91.81 70 SER A O 1
ATOM 562 N N . ASP A 1 71 ? 12.007 -2.318 1.115 1.00 89.94 71 ASP A N 1
ATOM 563 C CA . ASP A 1 71 ? 13.421 -2.191 1.506 1.00 89.94 71 ASP A CA 1
ATOM 564 C C . ASP A 1 71 ? 14.373 -2.600 0.364 1.00 89.94 71 ASP A C 1
ATOM 566 O O . ASP A 1 71 ? 15.390 -3.264 0.546 1.00 89.94 71 ASP A O 1
ATOM 570 N N . SER A 1 72 ? 13.998 -2.224 -0.861 1.00 87.94 72 SER A N 1
ATOM 571 C CA . SER A 1 72 ? 14.751 -2.473 -2.096 1.00 87.94 72 SER A CA 1
ATOM 572 C C . SER A 1 72 ? 14.907 -1.179 -2.885 1.00 87.94 72 SER A C 1
ATOM 574 O O . SER A 1 72 ? 14.289 -0.178 -2.535 1.00 87.94 72 SER A O 1
ATOM 576 N N . ASP A 1 73 ? 15.607 -1.200 -4.022 1.00 89.56 73 ASP A N 1
ATOM 577 C CA . ASP A 1 73 ? 15.515 -0.060 -4.944 1.00 89.56 73 ASP A CA 1
ATOM 578 C C . ASP A 1 73 ? 14.076 0.099 -5.440 1.00 89.56 73 ASP A C 1
ATOM 580 O O . ASP A 1 73 ? 13.371 -0.906 -5.641 1.00 89.56 73 ASP A O 1
ATOM 584 N N . SER A 1 74 ? 13.681 1.347 -5.669 1.00 92.00 74 SER A N 1
ATOM 585 C CA . SER A 1 74 ? 12.424 1.701 -6.316 1.00 92.00 74 SER A CA 1
ATOM 586 C C . SER A 1 74 ? 12.353 1.168 -7.752 1.00 92.00 74 SER A C 1
ATOM 588 O O . SER A 1 74 ? 13.325 0.661 -8.324 1.00 92.00 74 SER A O 1
ATOM 590 N N . CYS A 1 75 ? 11.179 1.290 -8.359 1.00 91.44 75 CYS A N 1
ATOM 591 C CA . CYS A 1 75 ? 10.965 1.048 -9.778 1.00 91.44 75 CYS A CA 1
ATOM 592 C C . CYS A 1 75 ? 10.164 2.214 -10.362 1.00 91.44 75 CYS A C 1
ATOM 594 O O . CYS A 1 75 ? 9.172 2.631 -9.775 1.00 91.44 75 CYS A O 1
ATOM 596 N N . THR A 1 76 ? 10.611 2.758 -11.492 1.00 94.50 7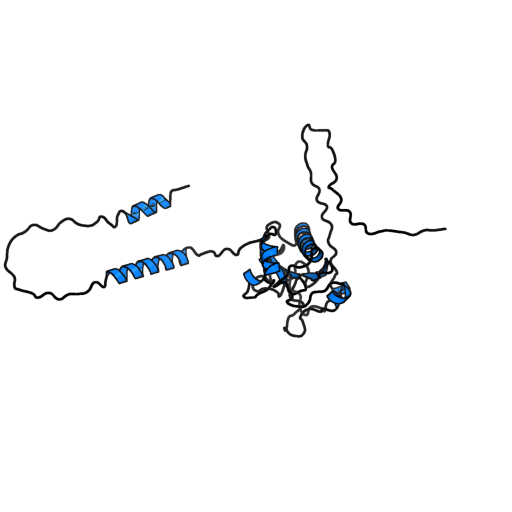6 THR A N 1
ATOM 597 C CA . THR A 1 76 ? 10.065 3.995 -12.087 1.00 94.50 76 THR A CA 1
ATOM 598 C C . THR A 1 76 ? 9.401 3.773 -13.442 1.00 94.50 76 THR A C 1
ATOM 600 O O . THR A 1 76 ? 8.867 4.704 -14.036 1.00 94.50 76 THR A O 1
ATOM 603 N N . THR A 1 77 ? 9.420 2.538 -13.942 1.00 93.06 77 THR A N 1
ATOM 604 C CA . THR A 1 77 ? 8.696 2.127 -15.146 1.00 93.06 77 THR A CA 1
ATOM 605 C C . THR A 1 77 ? 8.009 0.800 -14.891 1.00 93.06 77 THR A C 1
ATOM 607 O O . THR A 1 77 ? 8.510 -0.024 -14.116 1.00 93.06 77 THR A O 1
ATOM 610 N N . GLN A 1 78 ? 6.915 0.555 -15.613 1.00 90.31 78 GLN A N 1
ATOM 611 C CA . GLN A 1 78 ? 6.171 -0.688 -15.474 1.00 90.31 78 GLN A CA 1
ATOM 612 C C . GLN A 1 78 ? 7.052 -1.915 -15.720 1.00 90.31 78 GLN A C 1
ATOM 614 O O . GLN A 1 78 ? 7.044 -2.839 -14.918 1.00 90.31 78 GLN A O 1
ATOM 619 N N . ALA A 1 79 ? 7.895 -1.897 -16.756 1.00 87.62 79 ALA A N 1
ATOM 620 C CA . ALA A 1 79 ? 8.801 -3.006 -17.051 1.00 87.62 79 ALA A CA 1
ATOM 621 C C . ALA A 1 79 ? 9.759 -3.323 -15.884 1.00 87.62 79 ALA A C 1
ATOM 623 O O . ALA A 1 79 ? 9.962 -4.491 -15.552 1.00 87.62 79 ALA A O 1
ATOM 624 N N . ILE A 1 80 ? 10.316 -2.298 -15.223 1.00 85.81 80 ILE A N 1
ATOM 625 C CA . ILE A 1 80 ? 11.193 -2.494 -14.058 1.00 85.81 80 ILE A CA 1
ATOM 626 C C . ILE A 1 80 ? 10.384 -3.032 -12.876 1.00 85.81 80 ILE A C 1
ATOM 628 O O . ILE A 1 80 ? 10.829 -3.965 -12.213 1.00 85.81 80 ILE A O 1
ATOM 632 N N . CYS A 1 81 ? 9.198 -2.479 -12.618 1.00 88.06 81 CYS A N 1
ATOM 633 C CA . CYS A 1 81 ? 8.343 -2.928 -11.520 1.00 88.06 81 CYS A CA 1
ATOM 634 C C . CYS A 1 81 ? 7.907 -4.389 -11.691 1.00 88.06 81 CYS A C 1
ATOM 636 O O . CYS A 1 81 ? 7.997 -5.167 -10.745 1.00 88.06 81 CYS A O 1
ATOM 638 N N . GLN A 1 82 ? 7.525 -4.786 -12.906 1.00 86.06 82 GLN A N 1
ATOM 639 C CA . GLN A 1 82 ? 7.172 -6.164 -13.257 1.00 86.06 82 GLN A CA 1
ATOM 640 C C . GLN A 1 82 ? 8.353 -7.129 -13.080 1.00 86.06 82 GLN A C 1
ATOM 642 O O . GLN A 1 82 ? 8.182 -8.241 -12.583 1.00 86.06 82 GLN A O 1
ATOM 647 N N . ALA A 1 83 ? 9.568 -6.704 -13.445 1.00 78.50 83 ALA A N 1
ATOM 648 C CA . ALA A 1 83 ? 10.774 -7.514 -13.277 1.00 78.50 83 ALA A CA 1
ATOM 649 C C . ALA A 1 83 ? 11.118 -7.765 -11.799 1.00 78.50 83 ALA A C 1
ATOM 651 O O . ALA A 1 83 ? 11.744 -8.779 -11.470 1.00 78.50 83 ALA A O 1
ATOM 652 N N . LYS A 1 84 ? 10.686 -6.881 -10.890 1.00 72.81 84 LYS A N 1
ATOM 653 C CA . LYS A 1 84 ? 10.831 -7.070 -9.445 1.00 72.81 84 LYS A CA 1
ATOM 654 C C . LYS A 1 84 ? 9.780 -8.050 -8.920 1.00 72.81 84 LYS A C 1
ATOM 656 O O . LYS A 1 84 ? 8.876 -7.692 -8.174 1.00 72.81 84 LYS A O 1
ATOM 661 N N . ASN A 1 85 ? 9.941 -9.324 -9.276 1.00 64.38 85 ASN A N 1
ATOM 662 C CA . ASN A 1 85 ? 9.193 -10.451 -8.717 1.00 64.38 85 ASN A CA 1
ATOM 663 C C . ASN A 1 85 ? 9.473 -10.595 -7.206 1.00 64.38 85 ASN A C 1
ATOM 665 O O . ASN A 1 85 ? 10.317 -11.381 -6.773 1.00 64.38 85 ASN A O 1
ATOM 669 N N . TYR A 1 86 ? 8.791 -9.790 -6.391 1.00 62.81 86 TYR A N 1
ATOM 670 C CA . TYR A 1 86 ? 9.034 -9.675 -4.957 1.00 62.81 86 TYR A CA 1
ATOM 671 C C . TYR A 1 86 ? 8.784 -10.990 -4.196 1.00 62.81 86 TYR A C 1
ATOM 673 O O . TYR A 1 86 ? 7.662 -11.475 -4.084 1.00 62.81 86 TYR A O 1
ATOM 681 N N . HIS A 1 87 ? 9.866 -11.504 -3.600 1.00 57.94 87 HIS A N 1
ATOM 682 C CA . HIS A 1 87 ? 9.931 -12.407 -2.441 1.00 57.94 87 HIS A CA 1
ATOM 683 C C . HIS A 1 87 ? 9.023 -13.647 -2.430 1.00 57.94 87 HIS A C 1
ATOM 685 O O . HIS A 1 87 ? 8.212 -13.819 -1.519 1.00 57.94 87 HIS A O 1
ATOM 691 N N . MET A 1 88 ? 9.270 -14.593 -3.336 1.00 49.31 88 MET A N 1
ATOM 692 C CA . MET A 1 88 ? 8.887 -15.994 -3.096 1.00 49.31 88 MET A CA 1
ATOM 693 C C . MET A 1 88 ? 10.088 -16.938 -2.944 1.00 49.31 88 MET A C 1
ATOM 695 O O . MET A 1 88 ? 9.978 -17.927 -2.227 1.00 49.31 88 MET A O 1
ATOM 699 N N . ASP A 1 89 ? 11.255 -16.611 -3.511 1.00 46.34 89 ASP A N 1
ATOM 700 C CA . ASP A 1 89 ? 12.363 -17.578 -3.607 1.00 46.34 89 ASP A CA 1
ATOM 701 C C . ASP A 1 89 ? 13.163 -17.769 -2.305 1.00 46.34 89 ASP A C 1
ATOM 703 O O . ASP A 1 89 ? 13.613 -18.874 -2.024 1.00 46.34 89 ASP A O 1
ATOM 707 N N . ASN A 1 90 ? 13.276 -16.739 -1.456 1.00 45.22 90 ASN A N 1
ATOM 708 C CA . ASN A 1 90 ? 14.186 -16.772 -0.293 1.00 45.22 90 ASN A CA 1
ATOM 709 C C . ASN A 1 90 ? 13.490 -16.747 1.080 1.00 45.22 90 ASN A C 1
ATOM 711 O O . ASN A 1 90 ? 14.165 -16.691 2.106 1.00 45.22 90 ASN A O 1
ATOM 715 N N . LYS A 1 91 ? 12.150 -16.714 1.132 1.00 51.09 91 LYS A N 1
ATOM 716 C CA . LYS A 1 91 ? 11.399 -16.493 2.389 1.00 51.09 91 LYS A CA 1
ATOM 717 C C . LYS A 1 91 ? 10.387 -17.596 2.732 1.00 51.09 91 LYS A C 1
ATOM 719 O O . LYS A 1 91 ? 9.723 -17.484 3.759 1.00 51.09 91 LYS A O 1
ATOM 724 N N . SER A 1 92 ? 10.278 -18.657 1.925 1.00 48.28 92 SER A N 1
ATOM 725 C CA . SER A 1 92 ? 9.297 -19.748 2.108 1.00 48.28 92 SER A CA 1
ATOM 726 C C . SER A 1 92 ? 7.849 -19.251 2.249 1.00 48.28 92 SER A C 1
ATOM 728 O O . SER A 1 92 ? 7.053 -19.823 2.993 1.00 48.28 92 SER A O 1
ATOM 730 N N . TRP A 1 93 ? 7.506 -18.141 1.589 1.00 50.47 93 TRP A N 1
ATOM 731 C CA . TRP A 1 93 ? 6.159 -17.575 1.631 1.00 50.47 93 TRP A CA 1
ATOM 732 C C . TRP A 1 93 ? 5.275 -18.216 0.561 1.00 50.47 93 TRP A C 1
ATOM 734 O O . TRP A 1 93 ? 5.719 -18.473 -0.554 1.00 50.47 93 TRP A O 1
ATOM 744 N N . GLU A 1 94 ? 4.006 -18.449 0.898 1.00 46.94 94 GLU A N 1
ATOM 745 C CA . GLU A 1 94 ? 3.023 -19.091 0.008 1.00 46.94 94 GLU A CA 1
ATOM 746 C C . GLU A 1 94 ? 2.658 -18.237 -1.231 1.00 46.94 94 GLU A C 1
ATOM 748 O O . GLU A 1 94 ? 2.119 -18.744 -2.210 1.00 46.94 94 GLU A O 1
ATOM 753 N N . ASP A 1 95 ? 2.939 -16.931 -1.189 1.00 53.94 95 ASP A N 1
ATOM 754 C CA . ASP A 1 95 ? 2.786 -15.951 -2.279 1.00 53.94 95 ASP A CA 1
ATOM 755 C C . ASP A 1 95 ? 3.511 -14.651 -1.873 1.00 53.94 95 ASP A C 1
ATOM 757 O O . ASP A 1 95 ? 3.927 -14.527 -0.713 1.00 53.94 95 ASP A O 1
ATOM 761 N N . ILE A 1 96 ? 3.560 -13.652 -2.761 1.00 72.12 96 ILE A N 1
ATOM 762 C CA . ILE A 1 96 ? 3.879 -12.256 -2.420 1.00 72.12 96 ILE A CA 1
ATOM 763 C C . ILE A 1 96 ? 3.125 -11.867 -1.140 1.00 72.12 96 ILE A C 1
ATOM 765 O O . ILE A 1 96 ? 1.916 -12.074 -1.025 1.00 72.12 96 ILE A O 1
ATOM 769 N N . GLY A 1 97 ? 3.830 -11.350 -0.130 1.00 80.94 97 GLY A N 1
ATOM 770 C CA . GLY A 1 97 ? 3.251 -11.142 1.204 1.00 80.94 97 GLY A CA 1
ATOM 771 C C . GLY A 1 97 ? 2.142 -10.083 1.260 1.00 80.94 97 GLY A C 1
ATOM 772 O O . GLY A 1 97 ? 1.325 -10.101 2.181 1.00 80.94 97 GLY A O 1
ATOM 773 N N . TYR A 1 98 ? 2.090 -9.188 0.277 1.00 91.69 98 TYR A N 1
ATOM 774 C CA . TYR A 1 98 ? 1.238 -7.999 0.265 1.00 91.69 98 TYR A CA 1
ATOM 775 C C . TYR A 1 98 ? -0.007 -8.180 -0.611 1.00 91.69 98 TYR A C 1
ATOM 777 O O . TYR A 1 98 ? -0.012 -8.952 -1.572 1.00 91.69 98 TYR A O 1
ATOM 785 N N . ASN A 1 99 ? -1.074 -7.450 -0.291 1.00 95.62 99 ASN A N 1
ATOM 786 C CA . ASN A 1 99 ? -2.288 -7.417 -1.105 1.00 95.62 99 ASN A CA 1
ATOM 787 C C . ASN A 1 99 ? -2.074 -6.592 -2.373 1.00 95.62 99 ASN A C 1
ATOM 789 O O . ASN A 1 99 ? -2.486 -7.026 -3.445 1.00 95.62 99 ASN A O 1
ATOM 793 N N . PHE A 1 100 ? -1.379 -5.462 -2.255 1.00 97.19 100 PHE A N 1
ATOM 794 C CA . PHE A 1 100 ? -1.045 -4.580 -3.370 1.00 97.19 100 PHE A CA 1
ATOM 795 C C . PHE A 1 100 ? 0.391 -4.080 -3.258 1.00 97.19 100 PHE A C 1
ATOM 797 O O . PHE A 1 100 ? 0.926 -3.951 -2.152 1.00 97.19 100 PHE A O 1
ATOM 804 N N . LEU A 1 101 ? 0.997 -3.790 -4.406 1.00 96.12 101 LEU A N 1
ATOM 805 C CA . LEU A 1 101 ? 2.301 -3.150 -4.512 1.00 96.12 101 LEU A CA 1
ATOM 806 C C . LEU A 1 101 ? 2.177 -1.872 -5.336 1.00 96.12 101 LEU A C 1
ATOM 808 O O . LEU A 1 101 ? 1.380 -1.822 -6.268 1.00 96.12 101 LEU A O 1
ATOM 812 N N . ILE A 1 102 ? 2.957 -0.854 -4.994 1.00 97.19 102 ILE A N 1
ATOM 813 C CA . ILE A 1 102 ? 2.911 0.463 -5.630 1.00 97.19 102 ILE A CA 1
ATOM 814 C C . ILE A 1 102 ? 4.309 0.813 -6.115 1.00 97.19 102 ILE A C 1
ATOM 816 O O . ILE A 1 102 ? 5.237 0.862 -5.306 1.00 97.19 102 ILE A O 1
ATOM 820 N N . GLY A 1 103 ? 4.456 1.032 -7.418 1.00 95.69 103 GLY A N 1
ATOM 821 C CA . GLY A 1 103 ? 5.701 1.512 -8.006 1.00 95.69 103 GLY A CA 1
ATOM 822 C C . GLY A 1 103 ? 5.815 3.033 -7.943 1.00 95.69 103 GLY A C 1
ATOM 823 O O . GLY A 1 103 ? 4.821 3.749 -7.819 1.00 95.69 103 GLY A O 1
ATOM 824 N N . GLU A 1 104 ? 7.035 3.547 -8.087 1.00 96.31 104 GLU A N 1
ATOM 825 C CA . GLU A 1 104 ? 7.263 4.978 -8.329 1.00 96.31 104 GLU A CA 1
ATOM 826 C C . GLU A 1 104 ? 6.889 5.391 -9.763 1.00 96.31 104 GLU A C 1
ATOM 828 O O . GLU A 1 104 ? 6.930 6.566 -10.109 1.00 96.31 104 GLU A O 1
ATOM 833 N N . ASP A 1 105 ? 6.449 4.451 -10.597 1.00 95.75 105 ASP A N 1
ATOM 834 C CA . ASP A 1 105 ? 5.728 4.729 -11.841 1.00 95.75 105 ASP A CA 1
ATOM 835 C C . ASP A 1 105 ? 4.259 5.150 -11.615 1.00 95.75 105 ASP A C 1
ATOM 837 O O . ASP A 1 105 ? 3.573 5.506 -12.571 1.00 95.75 105 ASP A O 1
ATOM 841 N N . GLY A 1 106 ? 3.768 5.109 -10.369 1.00 96.06 106 GLY A N 1
ATOM 842 C CA . GLY A 1 106 ? 2.385 5.434 -10.013 1.00 96.06 106 GLY A CA 1
ATOM 843 C C . GLY A 1 106 ? 1.380 4.319 -10.312 1.00 96.06 106 GLY A C 1
ATOM 844 O O . GLY A 1 106 ? 0.181 4.524 -10.127 1.00 96.06 106 GLY A O 1
ATOM 845 N N . ASN A 1 107 ? 1.834 3.143 -10.754 1.00 96.31 107 ASN A N 1
ATOM 846 C CA . ASN A 1 107 ? 0.953 2.007 -10.993 1.00 96.31 107 ASN A CA 1
ATOM 847 C C . ASN A 1 107 ? 0.689 1.217 -9.708 1.00 96.31 107 ASN A C 1
ATOM 849 O O . ASN A 1 107 ? 1.558 1.064 -8.842 1.00 96.31 107 ASN A O 1
ATOM 853 N N . ILE A 1 108 ? -0.515 0.646 -9.630 1.00 97.56 108 ILE A N 1
ATOM 854 C CA . ILE A 1 108 ? -0.886 -0.327 -8.605 1.00 97.56 108 ILE A CA 1
ATOM 855 C C . ILE A 1 108 ? -0.782 -1.721 -9.208 1.00 97.56 108 ILE A C 1
ATOM 857 O O . ILE A 1 108 ? -1.448 -2.033 -10.190 1.00 97.56 108 ILE A O 1
ATOM 861 N N . TYR A 1 109 ? 0.003 -2.580 -8.577 1.00 95.75 109 TYR A N 1
ATOM 862 C CA . TYR A 1 109 ? 0.174 -3.975 -8.949 1.00 95.75 109 TYR A CA 1
ATOM 863 C C . TYR A 1 109 ? -0.610 -4.849 -7.982 1.00 95.75 109 TYR A C 1
ATOM 865 O O . TYR A 1 109 ? -0.404 -4.810 -6.763 1.00 95.75 109 TYR A O 1
ATOM 873 N N . GLU A 1 110 ? -1.526 -5.648 -8.517 1.00 95.31 110 GLU A N 1
ATOM 874 C CA . GLU A 1 110 ? -2.283 -6.601 -7.720 1.00 95.31 110 GLU A CA 1
ATOM 875 C C . GLU A 1 110 ? -1.348 -7.700 -7.202 1.00 95.31 110 GLU A C 1
ATOM 877 O O . GLU A 1 110 ? -0.882 -8.545 -7.962 1.00 95.31 110 GLU A O 1
ATOM 882 N N . GLY A 1 111 ? -1.083 -7.697 -5.896 1.00 92.81 111 GLY A N 1
ATOM 883 C CA . GLY A 1 111 ? -0.472 -8.820 -5.194 1.00 92.81 111 GLY A CA 1
ATOM 884 C C . GLY A 1 111 ? -1.547 -9.859 -4.900 1.00 92.81 111 GLY A C 1
ATOM 885 O O . GLY A 1 111 ? -2.176 -10.404 -5.804 1.00 92.81 111 GLY A O 1
ATOM 886 N N . ARG A 1 112 ? -1.813 -10.139 -3.624 1.00 92.56 112 ARG A N 1
ATOM 887 C CA . ARG A 1 112 ? -2.914 -11.042 -3.237 1.00 92.56 112 ARG A CA 1
ATOM 888 C C . ARG A 1 112 ? -4.308 -10.480 -3.548 1.00 92.56 112 ARG A C 1
ATOM 890 O O . ARG A 1 112 ? -5.255 -11.257 -3.592 1.00 92.56 112 ARG A O 1
ATOM 897 N N . GLY A 1 113 ? -4.438 -9.171 -3.757 1.00 94.94 113 GLY A N 1
ATOM 898 C CA . GLY A 1 113 ? -5.699 -8.513 -4.091 1.00 94.94 113 GLY A CA 1
ATOM 899 C C . GLY A 1 113 ? -6.657 -8.351 -2.906 1.00 94.94 113 GLY A C 1
ATOM 900 O O . GLY A 1 113 ? -6.308 -8.565 -1.738 1.00 94.94 113 GLY A O 1
ATOM 901 N N . TRP A 1 114 ? -7.886 -7.939 -3.217 1.00 97.31 114 TRP A N 1
ATOM 902 C CA . TRP A 1 114 ? -8.950 -7.687 -2.241 1.00 97.31 114 TRP A CA 1
ATOM 903 C C . TRP A 1 114 ? -9.475 -8.964 -1.584 1.00 97.31 114 TRP A C 1
ATOM 905 O O . TRP A 1 114 ? -9.458 -10.040 -2.180 1.00 97.31 114 TRP A O 1
ATOM 915 N N . SER A 1 115 ? -10.007 -8.844 -0.363 1.00 95.81 115 SER A N 1
ATOM 916 C CA . SER A 1 115 ? -10.642 -9.950 0.376 1.00 95.81 115 SER A CA 1
ATOM 917 C C . SER A 1 115 ? -9.728 -11.164 0.639 1.00 95.81 115 SER A C 1
ATOM 919 O O . SER A 1 115 ? -10.206 -12.213 1.079 1.00 95.81 115 SER A O 1
ATOM 921 N N . LYS A 1 116 ? -8.413 -11.059 0.391 1.00 94.56 116 LYS A N 1
ATOM 922 C CA . LYS A 1 116 ? -7.439 -12.145 0.572 1.00 94.56 116 LYS A CA 1
ATOM 923 C C . LYS A 1 116 ? -6.555 -11.941 1.792 1.00 94.56 116 LYS A C 1
ATOM 925 O O . LYS A 1 116 ? -6.102 -10.841 2.093 1.00 94.56 116 LYS A O 1
ATOM 930 N N . HIS A 1 117 ? -6.277 -13.050 2.464 1.00 93.12 117 HIS A N 1
ATOM 931 C CA . HIS A 1 117 ? -5.380 -13.131 3.602 1.00 93.12 117 HIS A CA 1
ATOM 932 C C . HIS A 1 117 ? -3.935 -12.817 3.187 1.00 93.12 117 HIS A C 1
ATOM 934 O O . HIS A 1 117 ? -3.358 -13.525 2.355 1.00 93.12 117 HIS A O 1
ATOM 940 N N . GLY A 1 118 ? -3.340 -11.803 3.818 1.00 89.62 118 GLY A N 1
ATOM 941 C CA . GLY A 1 118 ? -1.958 -11.372 3.591 1.00 89.62 118 GLY A CA 1
ATOM 942 C C . GLY A 1 118 ? -0.894 -12.287 4.215 1.00 89.62 118 GLY A C 1
ATOM 943 O O . GLY A 1 118 ? -1.189 -13.268 4.888 1.00 89.62 118 GLY A O 1
ATOM 944 N N . SER A 1 119 ? 0.381 -11.960 4.038 1.00 88.88 119 SER A N 1
ATOM 945 C CA . SER A 1 119 ? 1.498 -12.536 4.806 1.00 88.88 119 SER A CA 1
ATOM 946 C C . SER A 1 119 ? 2.541 -11.466 5.152 1.00 88.88 119 SER A C 1
ATOM 948 O O . SER A 1 119 ? 3.742 -11.721 5.145 1.00 88.88 119 SER A O 1
ATOM 950 N N . HIS A 1 120 ? 2.070 -10.255 5.445 1.00 89.50 120 HIS A N 1
ATOM 951 C CA . HIS A 1 120 ? 2.879 -9.053 5.614 1.00 89.50 120 HIS A CA 1
ATOM 952 C C . HIS A 1 120 ? 3.024 -8.586 7.071 1.00 89.50 120 HIS A C 1
ATOM 954 O O . HIS A 1 120 ? 4.010 -7.942 7.387 1.00 89.50 120 HIS A O 1
ATOM 960 N N . SER A 1 121 ? 2.077 -8.879 7.970 1.00 90.44 121 SER A N 1
ATOM 961 C CA . SER A 1 121 ? 2.153 -8.521 9.396 1.00 90.44 121 SER A CA 1
ATOM 962 C C . SER A 1 121 ? 1.296 -9.457 10.252 1.00 90.44 121 SER A C 1
ATOM 964 O O . SER A 1 121 ? 0.071 -9.515 10.121 1.00 90.44 121 SER A O 1
ATOM 966 N N . ARG A 1 122 ? 1.920 -10.204 11.165 1.00 88.88 122 ARG A N 1
ATOM 967 C CA . ARG A 1 122 ? 1.196 -10.999 12.173 1.00 88.88 122 ARG A CA 1
ATOM 968 C C . ARG A 1 122 ? 0.971 -10.109 13.403 1.00 88.88 122 ARG A C 1
ATOM 970 O O . ARG A 1 122 ? 1.946 -9.519 13.853 1.00 88.88 122 ARG A O 1
ATOM 977 N N . PRO A 1 123 ? -0.248 -10.004 13.978 1.00 90.44 123 PRO A N 1
ATOM 978 C CA . PRO A 1 123 ? -1.482 -10.785 13.759 1.00 90.44 123 PRO A CA 1
ATOM 979 C C . PRO A 1 123 ? -2.515 -10.153 12.790 1.00 90.44 123 PRO A C 1
ATOM 981 O O . PRO A 1 123 ? -3.697 -10.488 12.845 1.00 90.44 123 PRO A O 1
ATOM 984 N N . TYR A 1 124 ? -2.120 -9.212 11.930 1.00 95.00 124 TYR A N 1
ATOM 985 C CA . TYR A 1 124 ? -3.050 -8.413 11.116 1.00 95.00 124 TYR A CA 1
ATOM 986 C C . TYR A 1 124 ? -3.391 -9.009 9.745 1.00 95.00 124 TYR A C 1
ATOM 988 O O . TYR A 1 124 ? -4.393 -8.617 9.152 1.00 95.00 124 TYR A O 1
ATOM 996 N N . ASN A 1 125 ? -2.633 -9.995 9.264 1.00 94.25 125 ASN A N 1
ATOM 997 C CA . ASN A 1 125 ? -2.816 -10.625 7.948 1.00 94.25 125 ASN A CA 1
ATOM 998 C C . ASN A 1 125 ? -4.254 -11.074 7.618 1.00 94.25 125 ASN A C 1
ATOM 1000 O O . ASN A 1 125 ? -4.633 -11.112 6.451 1.00 94.25 125 ASN A O 1
ATOM 1004 N N . SER A 1 126 ? -5.047 -11.447 8.627 1.00 95.31 126 SER A N 1
ATOM 1005 C CA . SER A 1 126 ? -6.419 -11.945 8.463 1.00 95.31 126 SER A CA 1
ATOM 1006 C C . SER A 1 126 ? -7.500 -10.866 8.503 1.00 95.31 126 SER A C 1
ATOM 1008 O O . SER A 1 126 ? -8.666 -11.181 8.277 1.00 95.31 126 SER A O 1
ATOM 1010 N N . LYS A 1 127 ? -7.133 -9.616 8.787 1.00 96.50 127 LYS A N 1
ATOM 1011 C CA . LYS A 1 127 ? -8.059 -8.496 9.004 1.00 96.50 127 LYS A CA 1
ATOM 1012 C C . LYS A 1 127 ? -7.542 -7.179 8.425 1.00 96.50 127 LYS A C 1
ATOM 1014 O O . LYS A 1 127 ? -7.937 -6.112 8.882 1.00 96.50 127 LYS A O 1
ATOM 1019 N N . SER A 1 128 ? -6.609 -7.234 7.480 1.00 97.75 128 SER A N 1
ATOM 1020 C CA . SER A 1 128 ? -6.024 -6.029 6.902 1.00 97.75 128 SER A CA 1
ATOM 1021 C C . SER A 1 128 ? -5.692 -6.179 5.430 1.00 97.75 128 SER A C 1
ATOM 1023 O O . SER A 1 128 ? -5.478 -7.292 4.952 1.00 97.75 128 SER A O 1
ATOM 1025 N N . ILE A 1 129 ? -5.635 -5.040 4.744 1.00 98.50 129 ILE A N 1
ATOM 1026 C CA . ILE A 1 129 ? -5.055 -4.914 3.410 1.00 98.50 129 ILE A CA 1
ATOM 1027 C C . ILE A 1 129 ? -3.632 -4.374 3.565 1.00 98.50 129 ILE A C 1
ATOM 1029 O O . ILE A 1 129 ? -3.431 -3.257 4.047 1.00 98.50 129 ILE A O 1
ATOM 1033 N N . GLY A 1 130 ? -2.640 -5.176 3.183 1.00 97.81 130 GLY A N 1
ATOM 1034 C CA . GLY A 1 130 ? -1.239 -4.765 3.144 1.00 97.81 130 GLY A CA 1
ATOM 1035 C C . GLY A 1 130 ? -0.877 -4.124 1.809 1.00 97.81 130 GLY A C 1
ATOM 1036 O O . GLY A 1 130 ? -0.960 -4.787 0.773 1.00 97.81 130 GLY A O 1
ATOM 1037 N N . ILE A 1 131 ? -0.434 -2.870 1.841 1.00 98.38 131 ILE A N 1
ATOM 1038 C CA . ILE A 1 131 ? 0.016 -2.107 0.672 1.00 98.38 131 ILE A CA 1
ATOM 1039 C C . ILE A 1 131 ? 1.522 -1.874 0.806 1.00 98.38 131 ILE A C 1
ATOM 1041 O O . ILE A 1 131 ? 1.972 -1.274 1.782 1.00 98.38 131 ILE A O 1
ATOM 1045 N N . CYS A 1 132 ? 2.308 -2.364 -0.151 1.00 96.81 132 CYS A N 1
ATOM 1046 C CA . CYS A 1 132 ? 3.761 -2.212 -0.163 1.00 96.81 132 CYS A CA 1
ATOM 1047 C C . CYS A 1 132 ? 4.201 -1.209 -1.224 1.00 96.81 132 CYS A C 1
ATOM 1049 O O . CYS A 1 132 ? 3.980 -1.417 -2.411 1.00 96.81 132 CYS A O 1
ATOM 1051 N N . MET A 1 133 ? 4.857 -0.136 -0.801 1.00 96.94 133 MET A N 1
ATOM 1052 C CA . MET A 1 133 ? 5.530 0.776 -1.715 1.00 96.94 133 MET A CA 1
ATOM 1053 C C . MET A 1 133 ? 6.893 0.185 -2.087 1.00 96.94 133 MET A C 1
ATOM 1055 O O . MET A 1 133 ? 7.709 -0.129 -1.218 1.00 96.94 133 MET A O 1
ATOM 1059 N N . ILE A 1 134 ? 7.126 0.001 -3.381 1.00 95.00 134 ILE A N 1
ATOM 1060 C CA . ILE A 1 134 ? 8.361 -0.552 -3.929 1.00 95.00 134 ILE A CA 1
ATOM 1061 C C . ILE A 1 134 ? 9.466 0.500 -3.782 1.00 95.00 134 ILE A C 1
ATOM 1063 O O . ILE A 1 134 ? 9.468 1.499 -4.495 1.00 95.00 134 ILE A O 1
ATOM 1067 N N . GLY A 1 135 ? 10.401 0.274 -2.859 1.00 93.81 135 GLY A N 1
ATOM 1068 C CA . GLY A 1 135 ? 11.493 1.200 -2.569 1.00 93.81 135 GLY A CA 1
ATOM 1069 C C . GLY A 1 135 ? 12.027 1.106 -1.137 1.00 93.81 135 GLY A C 1
ATOM 1070 O O . GLY A 1 135 ? 11.571 0.291 -0.324 1.00 93.81 135 GLY A O 1
ATOM 1071 N N . ASN A 1 136 ? 12.991 1.976 -0.824 1.00 94.44 136 ASN A N 1
ATOM 1072 C CA . ASN A 1 136 ? 13.582 2.140 0.504 1.00 94.44 136 ASN A CA 1
ATOM 1073 C C . ASN A 1 136 ? 13.339 3.557 1.041 1.00 94.44 136 ASN A C 1
ATOM 1075 O O . ASN A 1 136 ? 14.147 4.465 0.872 1.00 94.44 136 ASN A O 1
ATOM 1079 N N . PHE A 1 137 ? 12.235 3.748 1.751 1.00 97.75 137 PHE A N 1
ATOM 1080 C CA . PHE A 1 137 ? 11.824 5.073 2.226 1.00 97.75 137 PHE A CA 1
ATOM 1081 C C . PHE A 1 137 ? 12.317 5.426 3.639 1.00 97.75 137 PHE A C 1
ATOM 1083 O O . PHE A 1 137 ? 11.598 6.054 4.417 1.00 97.75 137 PHE A O 1
ATOM 1090 N N . ASN A 1 138 ? 13.537 5.008 3.998 1.00 97.06 138 ASN A N 1
ATOM 1091 C CA . ASN A 1 138 ? 14.155 5.404 5.268 1.00 97.06 138 ASN A CA 1
ATOM 1092 C C . ASN A 1 138 ? 14.539 6.891 5.298 1.00 97.06 138 ASN A C 1
ATOM 1094 O O . ASN A 1 138 ? 14.323 7.549 6.310 1.00 97.06 138 ASN A O 1
ATOM 1098 N N . HIS A 1 139 ? 15.085 7.421 4.200 1.00 98.00 139 HIS A N 1
ATOM 1099 C CA . HIS A 1 139 ? 15.688 8.765 4.170 1.00 98.00 139 HIS A CA 1
ATOM 1100 C C . HIS A 1 139 ? 15.061 9.720 3.149 1.00 98.00 139 HIS A C 1
ATOM 1102 O O . HIS A 1 139 ? 15.515 10.851 2.994 1.00 98.00 139 HIS A O 1
ATOM 1108 N N . HIS A 1 140 ? 14.033 9.267 2.440 1.00 97.81 140 HIS A N 1
ATOM 1109 C CA . HIS A 1 140 ? 13.282 10.069 1.484 1.00 97.81 140 HIS A CA 1
ATOM 1110 C C . HIS A 1 140 ? 11.858 9.534 1.354 1.00 97.81 140 HIS A C 1
ATOM 1112 O O . HIS A 1 140 ? 11.605 8.350 1.598 1.00 97.81 140 HIS A O 1
ATOM 1118 N N . ASN A 1 141 ? 10.935 10.420 0.991 1.00 98.25 141 ASN A N 1
ATOM 1119 C CA . ASN A 1 141 ? 9.556 10.045 0.712 1.00 98.25 141 ASN A CA 1
ATOM 1120 C C . ASN A 1 141 ? 9.440 9.408 -0.678 1.00 98.25 141 ASN A C 1
ATOM 1122 O O . ASN A 1 141 ? 10.211 9.776 -1.567 1.00 98.25 141 ASN A O 1
ATOM 1126 N N . PRO A 1 142 ? 8.449 8.524 -0.887 1.00 98.00 142 PRO A N 1
ATOM 1127 C CA . PRO A 1 142 ? 8.058 8.126 -2.231 1.00 98.00 142 PRO A CA 1
ATOM 1128 C C . PRO A 1 142 ? 7.645 9.339 -3.060 1.00 98.00 142 PRO A C 1
ATOM 1130 O O . PRO A 1 142 ? 7.200 10.357 -2.519 1.00 98.00 142 PRO A O 1
ATOM 1133 N N . ASN A 1 143 ? 7.738 9.221 -4.380 1.00 98.38 143 ASN A N 1
ATOM 1134 C CA . ASN A 1 143 ? 7.277 10.287 -5.256 1.00 98.38 143 ASN A CA 1
ATOM 1135 C C . ASN A 1 143 ? 5.747 10.511 -5.196 1.00 98.38 143 ASN A C 1
ATOM 1137 O O . ASN A 1 143 ? 4.968 9.692 -4.698 1.00 98.38 143 ASN A O 1
ATOM 1141 N N . ALA A 1 144 ? 5.304 11.652 -5.733 1.00 98.19 144 ALA A N 1
ATOM 1142 C CA . ALA A 1 144 ? 3.901 12.064 -5.682 1.00 98.19 144 ALA A CA 1
ATOM 1143 C C . ALA A 1 144 ? 2.950 11.078 -6.385 1.00 98.19 144 ALA A C 1
ATOM 1145 O O . ALA A 1 144 ? 1.824 10.890 -5.925 1.00 98.19 144 ALA A O 1
ATOM 1146 N N . ALA A 1 145 ? 3.400 10.427 -7.463 1.00 97.38 145 ALA A N 1
ATOM 1147 C CA . ALA A 1 145 ? 2.596 9.456 -8.200 1.00 97.38 145 ALA A CA 1
ATOM 1148 C C . ALA A 1 145 ? 2.300 8.214 -7.346 1.00 97.38 145 ALA A C 1
ATOM 1150 O O . ALA A 1 145 ? 1.147 7.800 -7.245 1.00 97.38 145 ALA A O 1
ATOM 1151 N N . ALA A 1 146 ? 3.310 7.675 -6.658 1.00 97.81 146 ALA A N 1
ATOM 1152 C CA . ALA A 1 146 ? 3.146 6.546 -5.749 1.00 97.81 146 ALA A CA 1
ATOM 1153 C C . ALA A 1 146 ? 2.263 6.901 -4.542 1.00 97.81 146 ALA A C 1
ATOM 1155 O O . ALA A 1 146 ? 1.399 6.116 -4.153 1.00 97.81 146 ALA A O 1
ATOM 1156 N N . ILE A 1 147 ? 2.441 8.094 -3.961 1.00 98.56 147 ILE A N 1
ATOM 1157 C CA . ILE A 1 147 ? 1.599 8.575 -2.852 1.00 98.56 147 ILE A CA 1
ATOM 1158 C C . ILE A 1 147 ? 0.133 8.651 -3.287 1.00 98.56 147 ILE A C 1
ATOM 1160 O O . ILE A 1 147 ? -0.737 8.109 -2.603 1.00 98.56 147 ILE A O 1
ATOM 1164 N N . LYS A 1 148 ? -0.133 9.275 -4.441 1.00 97.25 148 LYS A N 1
ATOM 1165 C CA . LYS A 1 148 ? -1.486 9.393 -4.988 1.00 97.25 148 LYS A CA 1
ATOM 1166 C C . LYS A 1 148 ? -2.095 8.017 -5.259 1.00 97.25 148 LYS A C 1
ATOM 1168 O O . LYS A 1 148 ? -3.224 7.769 -4.859 1.00 97.25 148 LYS A O 1
ATOM 1173 N N . ALA A 1 149 ? -1.332 7.099 -5.851 1.00 98.00 149 ALA A N 1
ATOM 1174 C CA . ALA A 1 149 ? -1.789 5.743 -6.135 1.00 98.00 149 ALA A CA 1
ATOM 1175 C C . ALA A 1 149 ? -2.219 4.981 -4.868 1.00 98.00 149 ALA A C 1
ATOM 1177 O O . ALA A 1 149 ? -3.224 4.274 -4.890 1.00 98.00 149 ALA A O 1
ATOM 1178 N N . VAL A 1 150 ? -1.506 5.146 -3.744 1.00 98.38 150 VAL A N 1
ATOM 1179 C CA . VAL A 1 150 ? -1.924 4.559 -2.458 1.00 98.38 150 VAL A CA 1
ATOM 1180 C C . VAL A 1 150 ? -3.247 5.160 -1.981 1.00 98.38 150 VAL A C 1
ATOM 1182 O O . VAL A 1 150 ? -4.132 4.419 -1.556 1.00 98.38 150 VAL A O 1
ATOM 1185 N N . GLN A 1 151 ? -3.384 6.486 -2.034 1.00 97.88 151 GLN A N 1
ATOM 1186 C CA . GLN A 1 151 ? -4.586 7.185 -1.573 1.00 97.88 151 GLN A CA 1
ATOM 1187 C C . GLN A 1 151 ? -5.809 6.808 -2.420 1.00 97.88 151 GLN A C 1
ATOM 1189 O O . GLN A 1 151 ? -6.814 6.374 -1.857 1.00 97.88 151 GLN A O 1
ATOM 1194 N N . ASP A 1 152 ? -5.677 6.852 -3.749 1.00 97.38 152 ASP A N 1
ATOM 1195 C CA . ASP A 1 152 ? -6.722 6.442 -4.692 1.00 97.38 152 ASP A CA 1
ATOM 1196 C C . ASP A 1 152 ? -7.116 4.970 -4.474 1.00 97.38 152 ASP A C 1
ATOM 1198 O O . ASP A 1 152 ? -8.295 4.619 -4.510 1.00 97.38 152 ASP A O 1
ATOM 1202 N N . LEU A 1 153 ? -6.141 4.085 -4.218 1.00 98.31 153 LEU A N 1
ATOM 1203 C CA . LEU A 1 153 ? -6.399 2.669 -3.952 1.00 98.31 153 LEU A CA 1
ATOM 1204 C C . LEU A 1 153 ? -7.202 2.458 -2.664 1.00 98.31 153 LEU A C 1
ATOM 1206 O O . LEU A 1 153 ? -8.101 1.616 -2.639 1.00 98.31 153 LEU A O 1
ATOM 1210 N N . ILE A 1 154 ? -6.869 3.182 -1.594 1.00 98.44 154 ILE A N 1
ATOM 1211 C CA . ILE A 1 154 ? -7.581 3.077 -0.316 1.00 98.44 154 ILE A CA 1
ATOM 1212 C C . ILE A 1 154 ? -9.008 3.599 -0.471 1.00 98.44 154 ILE A C 1
ATOM 1214 O O . ILE A 1 154 ? -9.945 2.903 -0.083 1.00 98.44 154 ILE A O 1
ATOM 1218 N N . GLU A 1 155 ? -9.181 4.772 -1.079 1.00 97.25 155 GLU A N 1
ATOM 1219 C CA . GLU A 1 155 ? -10.498 5.357 -1.332 1.00 97.25 155 GLU A CA 1
ATOM 1220 C C . GLU A 1 155 ? -11.364 4.430 -2.194 1.00 97.25 155 GLU A C 1
ATOM 1222 O O . GLU A 1 155 ? -12.517 4.150 -1.862 1.00 97.25 155 GLU A O 1
ATOM 1227 N N . TYR A 1 156 ? -10.786 3.865 -3.255 1.00 97.31 156 TYR A N 1
ATOM 1228 C CA . TYR A 1 156 ? -11.467 2.887 -4.094 1.00 97.31 156 TYR A CA 1
ATOM 1229 C C . TYR A 1 156 ? -11.811 1.597 -3.333 1.00 97.31 156 TYR A C 1
ATOM 1231 O O . TYR A 1 156 ? -12.883 1.024 -3.508 1.00 97.31 156 TYR A O 1
ATOM 1239 N N . GLY A 1 157 ? -10.931 1.135 -2.442 1.00 97.81 157 GLY A N 1
ATOM 1240 C CA . GLY A 1 157 ? -11.213 -0.000 -1.566 1.00 97.81 157 GLY A CA 1
ATOM 1241 C C . GLY A 1 157 ? -12.380 0.262 -0.610 1.00 97.81 157 GLY A C 1
ATOM 1242 O O . GLY A 1 157 ? -13.171 -0.650 -0.359 1.00 97.81 157 GLY A O 1
ATOM 1243 N N . VAL A 1 158 ? -12.521 1.493 -0.108 1.00 98.00 158 VAL A N 1
ATOM 1244 C CA . VAL A 1 158 ? -13.672 1.916 0.706 1.00 98.00 158 VAL A CA 1
ATOM 1245 C C . VAL A 1 158 ? -14.944 1.947 -0.140 1.00 98.00 158 VAL A C 1
ATOM 1247 O O . VAL A 1 158 ? -15.937 1.336 0.250 1.00 98.00 158 VAL A O 1
ATOM 1250 N N . SER A 1 159 ? -14.911 2.556 -1.331 1.00 96.62 159 SER A N 1
ATOM 1251 C CA . SER A 1 159 ? -16.094 2.646 -2.203 1.00 96.62 159 SER A CA 1
ATOM 1252 C C . SER A 1 159 ? -16.590 1.284 -2.704 1.00 96.62 159 SER A C 1
ATOM 1254 O O . SER A 1 159 ? -17.786 1.097 -2.917 1.00 96.62 159 SER A O 1
ATOM 1256 N N . LEU A 1 160 ? -15.697 0.297 -2.828 1.00 96.56 160 LEU A N 1
ATOM 1257 C CA . LEU A 1 160 ? -16.045 -1.092 -3.141 1.00 96.56 160 LEU A CA 1
ATOM 1258 C C . LEU A 1 160 ? -16.537 -1.916 -1.936 1.00 96.56 160 LEU A C 1
ATOM 1260 O O . LEU A 1 160 ? -16.865 -3.094 -2.108 1.00 96.56 160 LEU A O 1
ATOM 1264 N N . GLY A 1 161 ? -16.521 -1.371 -0.717 1.00 97.12 161 GLY A N 1
ATOM 1265 C CA . GLY A 1 161 ? -16.814 -2.133 0.500 1.00 97.12 161 GLY A CA 1
ATOM 1266 C C . GLY A 1 161 ? -15.785 -3.235 0.785 1.00 97.12 161 GLY A C 1
ATOM 1267 O O . GLY A 1 161 ? -16.133 -4.285 1.319 1.00 97.12 161 GLY A O 1
ATOM 1268 N N . LYS A 1 162 ? -14.520 -3.029 0.391 1.00 98.12 162 LYS A N 1
ATOM 1269 C CA . LYS A 1 162 ? -13.375 -3.917 0.685 1.00 98.12 162 LYS A CA 1
ATOM 1270 C C . LYS A 1 162 ? -12.548 -3.437 1.874 1.00 98.12 162 LYS A C 1
ATOM 1272 O O . LYS A 1 162 ? -11.890 -4.241 2.535 1.00 98.12 162 LYS A O 1
ATOM 1277 N N . ILE A 1 163 ? -12.603 -2.142 2.160 1.00 98.62 163 ILE A N 1
ATOM 1278 C CA . ILE A 1 163 ? -12.042 -1.489 3.344 1.00 98.62 163 ILE A CA 1
ATOM 1279 C C . ILE A 1 163 ? -13.207 -0.828 4.089 1.00 98.62 163 ILE A C 1
ATOM 1281 O O . ILE A 1 163 ? -14.109 -0.281 3.462 1.00 98.62 163 ILE A O 1
ATOM 1285 N N . GLN A 1 164 ? -13.227 -0.912 5.419 1.00 98.38 164 GLN A N 1
ATOM 1286 C CA . GLN A 1 164 ? -14.267 -0.254 6.222 1.00 98.38 164 GLN A CA 1
ATOM 1287 C C . GLN A 1 164 ? -14.138 1.266 6.130 1.00 98.38 164 GLN A C 1
ATOM 1289 O O . GLN A 1 164 ? -13.025 1.773 6.168 1.00 98.38 164 GLN A O 1
ATOM 1294 N N . GLU A 1 165 ? -15.246 2.007 6.123 1.00 97.44 165 GLU A N 1
ATOM 1295 C CA . GLU A 1 165 ? -15.214 3.480 6.110 1.00 97.44 165 GLU A CA 1
ATOM 1296 C C . GLU A 1 165 ? -14.415 4.068 7.282 1.00 97.44 165 GLU A C 1
ATOM 1298 O O . GLU A 1 165 ? -13.701 5.048 7.127 1.00 97.44 165 GLU A O 1
ATOM 1303 N N . ASN A 1 166 ? -14.476 3.446 8.463 1.00 97.19 166 ASN A N 1
ATOM 1304 C CA . ASN A 1 166 ? -13.783 3.891 9.675 1.00 97.19 166 ASN A CA 1
ATOM 1305 C C . ASN A 1 166 ? -12.459 3.146 9.940 1.00 97.19 166 ASN A C 1
ATOM 1307 O O . ASN A 1 166 ? -12.031 3.059 11.105 1.00 97.19 166 ASN A O 1
ATOM 1311 N N . TYR A 1 167 ? -11.825 2.617 8.885 1.00 98.44 167 TYR A N 1
ATOM 1312 C CA . TYR A 1 167 ? -10.596 1.829 8.968 1.00 98.44 167 TYR A CA 1
ATOM 1313 C C . TYR A 1 167 ? -9.491 2.519 9.779 1.00 98.44 167 TYR A C 1
ATOM 1315 O O . TYR A 1 167 ? -9.505 3.729 10.030 1.00 98.44 167 TYR A O 1
ATOM 1323 N N . LYS A 1 168 ? -8.515 1.722 10.214 1.00 98.38 168 LYS A N 1
ATOM 1324 C CA . LYS A 1 168 ? -7.301 2.192 10.885 1.00 98.38 168 LYS A CA 1
ATOM 1325 C C . LYS A 1 168 ? -6.111 2.027 9.953 1.00 98.38 168 LYS A C 1
ATOM 1327 O O . LYS A 1 168 ? -5.824 0.915 9.506 1.00 98.38 168 LYS A O 1
ATOM 1332 N N . LEU A 1 169 ? -5.428 3.132 9.674 1.00 98.62 169 LEU A N 1
ATOM 1333 C CA . LEU A 1 169 ? -4.188 3.150 8.912 1.00 98.62 169 LEU A CA 1
ATOM 1334 C C . LEU A 1 169 ? -3.006 2.992 9.867 1.00 98.62 169 LEU A C 1
ATOM 1336 O O . LEU A 1 169 ? -2.852 3.790 10.795 1.00 98.62 169 LEU A O 1
ATOM 1340 N N . PHE A 1 170 ? -2.170 1.988 9.609 1.00 98.19 170 PHE A N 1
ATOM 1341 C CA . PHE A 1 170 ? -0.935 1.737 10.344 1.00 98.19 170 PHE A CA 1
ATOM 1342 C C . PHE A 1 170 ? 0.271 1.633 9.406 1.00 98.19 170 PHE A C 1
ATOM 1344 O O . PHE A 1 170 ? 0.173 1.126 8.292 1.00 98.19 170 PHE A O 1
ATOM 1351 N N . GLY A 1 171 ? 1.445 2.028 9.891 1.00 97.62 171 GLY A N 1
ATOM 1352 C CA . GLY A 1 171 ? 2.725 1.574 9.353 1.00 97.62 171 GLY A CA 1
ATOM 1353 C C . GLY A 1 171 ? 3.105 0.219 9.953 1.00 97.62 171 GLY A C 1
ATOM 1354 O O . GLY A 1 171 ? 2.802 -0.054 11.116 1.00 97.62 171 GLY A O 1
ATOM 1355 N N . HIS A 1 172 ? 3.800 -0.632 9.194 1.00 95.50 172 HIS A N 1
ATOM 1356 C CA . HIS A 1 172 ? 4.154 -1.987 9.638 1.00 95.50 172 HIS A CA 1
ATOM 1357 C C . HIS A 1 172 ? 4.783 -2.035 11.046 1.00 95.50 172 HIS A C 1
ATOM 1359 O O . HIS A 1 172 ? 4.342 -2.832 11.881 1.00 95.50 172 HIS A O 1
ATOM 1365 N N . ARG A 1 173 ? 5.716 -1.125 11.358 1.00 94.56 173 ARG A N 1
ATOM 1366 C CA . ARG A 1 173 ? 6.380 -1.016 12.671 1.00 94.56 173 ARG A CA 1
ATOM 1367 C C . ARG A 1 173 ? 5.451 -0.857 13.880 1.00 94.56 173 ARG A C 1
ATOM 1369 O O . ARG A 1 173 ? 5.868 -1.133 14.997 1.00 94.56 173 ARG A O 1
ATOM 1376 N N . GLN A 1 174 ? 4.194 -0.448 13.696 1.00 95.25 174 GLN A N 1
ATOM 1377 C CA . GLN A 1 174 ? 3.214 -0.382 14.793 1.00 95.25 174 GLN A CA 1
ATOM 1378 C C . GLN A 1 174 ? 2.639 -1.751 15.172 1.00 95.25 174 GLN A C 1
ATOM 1380 O O . GLN A 1 174 ? 1.984 -1.889 16.202 1.00 95.25 174 GLN A O 1
ATOM 1385 N N . THR A 1 175 ? 2.842 -2.760 14.327 1.00 92.19 175 THR A N 1
ATOM 1386 C CA . THR A 1 175 ? 2.211 -4.082 14.455 1.00 92.19 175 THR A CA 1
ATOM 1387 C C . THR A 1 175 ? 3.213 -5.217 14.630 1.00 92.19 175 THR A C 1
ATOM 1389 O O . THR A 1 175 ? 2.841 -6.306 15.056 1.00 92.19 175 THR A O 1
ATOM 1392 N N . THR A 1 176 ? 4.483 -4.986 14.304 1.00 88.56 176 THR A N 1
ATOM 1393 C CA . THR A 1 176 ? 5.579 -5.953 14.415 1.00 88.56 176 THR A CA 1
ATOM 1394 C C . THR A 1 176 ? 6.886 -5.186 14.624 1.00 88.56 176 THR A C 1
ATOM 1396 O O . THR A 1 176 ? 7.005 -4.042 14.194 1.00 88.56 176 THR A O 1
ATOM 1399 N N . GLN A 1 177 ? 7.876 -5.797 15.277 1.00 90.62 177 GLN A N 1
ATOM 1400 C CA . GLN A 1 177 ? 9.198 -5.195 15.458 1.00 90.62 177 GLN A CA 1
ATOM 1401 C C . GLN A 1 177 ? 9.964 -5.175 14.125 1.00 90.62 177 GLN A C 1
ATOM 1403 O O . GLN A 1 177 ? 10.489 -6.191 13.677 1.00 90.62 177 GLN A O 1
ATOM 1408 N N . THR A 1 178 ? 9.991 -4.018 13.467 1.00 89.62 178 THR A N 1
ATOM 1409 C CA . THR A 1 178 ? 10.645 -3.798 12.169 1.00 89.62 178 THR A CA 1
ATOM 1410 C C . THR A 1 178 ? 10.878 -2.303 11.940 1.00 89.62 178 THR A C 1
ATOM 1412 O O . THR A 1 178 ? 10.217 -1.469 12.556 1.00 89.62 178 THR A O 1
ATOM 1415 N N . THR A 1 179 ? 11.795 -1.957 11.039 1.00 92.50 179 THR A N 1
ATOM 1416 C CA . THR A 1 179 ? 11.988 -0.592 10.523 1.00 92.50 179 THR A CA 1
ATOM 1417 C C . THR A 1 179 ? 11.004 -0.248 9.401 1.00 92.50 179 THR A C 1
ATOM 1419 O O . THR A 1 179 ? 10.817 0.921 9.084 1.00 92.50 179 THR A O 1
ATOM 1422 N N . CYS A 1 180 ? 10.299 -1.219 8.824 1.00 94.75 180 CYS A N 1
ATOM 1423 C CA . CYS A 1 180 ? 9.282 -0.977 7.799 1.00 94.75 180 CYS A CA 1
ATOM 1424 C C . CYS A 1 180 ? 8.144 -0.076 8.345 1.00 94.75 180 CYS A C 1
ATOM 1426 O O . CYS A 1 180 ? 7.710 -0.275 9.482 1.00 94.75 180 CYS A O 1
ATOM 1428 N N . PRO A 1 181 ? 7.642 0.940 7.613 1.00 97.12 181 PRO A N 1
ATOM 1429 C CA . PRO A 1 181 ? 7.831 1.229 6.184 1.00 97.12 181 PRO A CA 1
ATOM 1430 C C . PRO A 1 181 ? 8.988 2.194 5.847 1.00 97.12 181 PRO A C 1
ATOM 1432 O O . PRO A 1 181 ? 8.992 2.797 4.780 1.00 97.12 181 PRO A O 1
ATOM 1435 N N . GLY A 1 182 ? 9.967 2.349 6.738 1.00 96.81 182 GLY A N 1
ATOM 1436 C CA . GLY A 1 182 ? 11.030 3.351 6.632 1.00 96.81 182 GLY A CA 1
ATOM 1437 C C . GLY A 1 182 ? 10.645 4.685 7.274 1.00 96.81 182 GLY A C 1
ATOM 1438 O O . GLY A 1 182 ? 9.466 5.022 7.348 1.00 96.81 182 GLY A O 1
ATOM 1439 N N . ASP A 1 183 ? 11.625 5.407 7.821 1.00 98.38 183 ASP A N 1
ATOM 1440 C CA . ASP A 1 183 ? 11.370 6.569 8.683 1.00 98.38 183 ASP A CA 1
ATOM 1441 C C . ASP A 1 183 ? 10.653 7.717 7.971 1.00 98.38 183 ASP A C 1
ATOM 1443 O O . ASP A 1 183 ? 9.666 8.225 8.505 1.00 98.38 183 ASP A O 1
ATOM 1447 N N . SER A 1 184 ? 11.080 8.089 6.762 1.00 98.62 184 SER A N 1
ATOM 1448 C CA . SER A 1 184 ? 10.430 9.158 5.994 1.00 98.62 184 SER A CA 1
ATOM 1449 C C . SER A 1 184 ? 8.990 8.799 5.624 1.00 98.62 184 SER A C 1
ATOM 1451 O O . SER A 1 184 ? 8.069 9.555 5.932 1.00 98.62 184 SER A O 1
ATOM 1453 N N . LEU A 1 185 ? 8.755 7.603 5.067 1.00 98.44 185 LEU A N 1
ATO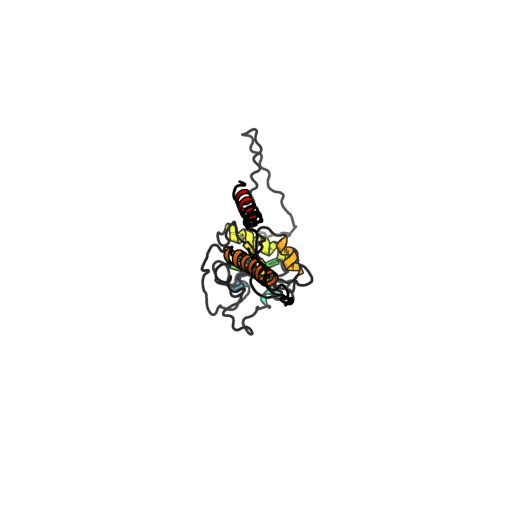M 1454 C CA . LEU A 1 185 ? 7.393 7.163 4.745 1.00 98.44 185 LEU A CA 1
ATOM 1455 C C . LEU A 1 185 ? 6.524 7.023 6.003 1.00 98.44 185 LEU A C 1
ATOM 1457 O O . LEU A 1 185 ? 5.352 7.388 5.988 1.00 98.44 185 LEU A O 1
ATOM 1461 N N . TYR A 1 186 ? 7.084 6.551 7.116 1.00 98.50 186 TYR A N 1
ATOM 1462 C CA . TYR A 1 186 ? 6.363 6.460 8.383 1.00 98.50 186 TYR A CA 1
ATOM 1463 C C . TYR A 1 186 ? 5.949 7.833 8.931 1.00 98.50 186 TYR A C 1
ATOM 1465 O O . TYR A 1 186 ? 4.866 7.965 9.500 1.00 98.50 186 TYR A O 1
ATOM 1473 N N . GLN A 1 187 ? 6.788 8.858 8.774 1.00 98.56 187 GLN A N 1
ATOM 1474 C CA . GLN A 1 187 ? 6.435 10.239 9.116 1.00 98.56 187 GLN A CA 1
ATOM 1475 C C . GLN A 1 187 ? 5.358 10.788 8.178 1.00 98.56 187 GLN A C 1
ATOM 1477 O O . GLN A 1 187 ? 4.417 11.429 8.636 1.00 98.56 187 GLN A O 1
ATOM 1482 N N . LEU A 1 188 ? 5.450 10.492 6.880 1.00 98.56 188 LEU A N 1
ATOM 1483 C CA . LEU A 1 188 ? 4.465 10.928 5.898 1.00 98.56 188 LEU A CA 1
ATOM 1484 C C . LEU A 1 188 ? 3.068 10.369 6.194 1.00 98.56 188 LEU A C 1
ATOM 1486 O O . LEU A 1 188 ? 2.115 11.139 6.277 1.00 98.56 188 LEU A O 1
ATOM 1490 N N . ILE A 1 189 ? 2.920 9.058 6.402 1.00 98.38 189 ILE A N 1
ATOM 1491 C CA . ILE A 1 189 ? 1.592 8.445 6.596 1.00 98.38 189 ILE A CA 1
ATOM 1492 C C . ILE A 1 189 ? 0.905 8.863 7.903 1.00 98.38 189 ILE A C 1
ATOM 1494 O O . ILE A 1 189 ? -0.308 8.717 8.018 1.00 98.38 189 ILE A O 1
ATOM 1498 N N . GLN A 1 190 ? 1.643 9.422 8.870 1.00 98.44 190 GLN A N 1
ATOM 1499 C CA . GLN A 1 190 ? 1.055 10.025 10.074 1.00 98.44 190 GLN A CA 1
ATOM 1500 C C . GLN A 1 190 ? 0.178 11.240 9.760 1.00 98.44 190 GLN A C 1
ATOM 1502 O O . GLN A 1 190 ? -0.700 11.585 10.546 1.00 98.44 190 GLN A O 1
ATOM 1507 N N . THR A 1 191 ? 0.410 11.879 8.612 1.00 98.19 191 THR A N 1
ATOM 1508 C CA . THR A 1 191 ? -0.375 13.026 8.138 1.00 98.19 191 THR A CA 1
ATOM 1509 C C . THR A 1 191 ? -1.643 12.620 7.388 1.00 98.19 191 THR A C 1
ATOM 1511 O O . THR A 1 191 ? -2.466 13.476 7.075 1.00 98.19 191 THR A O 1
ATOM 1514 N N . TRP A 1 192 ? -1.811 11.333 7.069 1.00 98.06 192 TRP A N 1
ATOM 1515 C CA . TRP A 1 192 ? -2.933 10.869 6.261 1.00 98.06 192 TRP A CA 1
ATOM 1516 C C . TRP A 1 192 ? -4.201 10.674 7.103 1.00 98.06 192 TRP A C 1
ATOM 1518 O O . TRP A 1 192 ? -4.121 10.373 8.300 1.00 98.06 192 TRP A O 1
ATOM 1528 N N . PRO A 1 193 ? -5.390 10.766 6.478 1.00 96.75 193 PRO A N 1
ATOM 1529 C CA . PRO A 1 193 ? -6.635 10.353 7.109 1.00 96.75 193 PRO A CA 1
ATOM 1530 C C . PRO A 1 193 ? -6.543 8.928 7.662 1.00 96.75 193 PRO A C 1
ATOM 1532 O O . PRO A 1 193 ? -5.832 8.075 7.128 1.00 96.75 193 PRO A O 1
ATOM 1535 N N . HIS A 1 194 ? -7.288 8.665 8.735 1.00 97.81 194 HIS A N 1
ATOM 1536 C CA . HIS A 1 194 ? -7.345 7.363 9.409 1.00 97.81 194 HIS A CA 1
ATOM 1537 C C . HIS A 1 194 ? -6.038 6.880 10.049 1.00 97.81 194 HIS A C 1
ATOM 1539 O O . HIS A 1 194 ? -6.042 5.792 10.647 1.00 97.81 194 HIS A O 1
ATOM 1545 N N . TRP A 1 195 ? -4.953 7.670 10.013 1.00 97.88 195 TRP A N 1
ATOM 1546 C CA . TRP A 1 195 ? -3.776 7.397 10.831 1.00 97.88 195 TRP A CA 1
ATOM 1547 C C . TRP A 1 195 ? -4.196 7.158 12.277 1.00 97.88 195 TRP A C 1
ATOM 1549 O O . TRP A 1 195 ? -4.930 7.942 12.882 1.00 97.88 195 TRP A O 1
ATOM 1559 N N . SER A 1 196 ? -3.768 6.024 12.818 1.00 96.44 196 SER A N 1
ATOM 1560 C CA . SER A 1 196 ? -4.185 5.588 14.138 1.00 96.44 196 SER A CA 1
ATOM 1561 C C . SER A 1 196 ? -2.975 5.163 14.951 1.00 96.44 196 SER A C 1
ATOM 1563 O O . SER A 1 196 ? -2.070 4.487 14.467 1.00 96.44 196 SER A O 1
ATOM 1565 N N . VAL A 1 197 ? -2.979 5.526 16.228 1.00 90.44 197 VAL A N 1
ATOM 1566 C CA . VAL A 1 197 ? -2.036 4.982 17.204 1.00 90.44 197 VAL A CA 1
ATOM 1567 C C . VAL A 1 197 ? -2.654 3.728 17.828 1.00 90.44 197 VAL A C 1
ATOM 1569 O O . VAL A 1 197 ? -3.836 3.759 18.191 1.00 90.44 197 VAL A O 1
ATOM 1572 N N . PRO A 1 198 ? -1.917 2.607 17.946 1.00 79.75 198 PRO A N 1
ATOM 1573 C CA . PRO A 1 198 ? -2.399 1.449 18.678 1.00 79.75 198 PRO A CA 1
ATOM 1574 C C . PRO A 1 198 ? -2.788 1.893 20.084 1.00 79.75 198 PRO A C 1
ATOM 1576 O O . PRO A 1 198 ? -1.967 2.454 20.812 1.00 79.75 198 PRO A O 1
ATOM 1579 N N . ARG A 1 199 ? -4.047 1.674 20.470 1.00 72.19 199 ARG A N 1
ATOM 1580 C CA . ARG A 1 199 ? -4.442 1.913 21.854 1.00 72.19 199 ARG A CA 1
ATOM 1581 C C . ARG A 1 199 ? -3.704 0.902 22.715 1.00 72.19 199 ARG A C 1
ATOM 1583 O O . ARG A 1 199 ? -3.988 -0.292 22.660 1.00 72.19 199 ARG A O 1
ATOM 1590 N N . VAL A 1 200 ? -2.760 1.394 23.508 1.00 57.50 200 VAL A N 1
ATOM 1591 C CA . VAL A 1 200 ? -2.275 0.657 24.667 1.00 57.50 200 VAL A CA 1
ATOM 1592 C C . VAL A 1 200 ? -3.416 0.729 25.670 1.00 57.50 200 VAL A C 1
ATOM 1594 O O . VAL A 1 200 ? -3.538 1.690 26.427 1.00 57.50 200 VAL A O 1
ATOM 1597 N N . GLU A 1 201 ? -4.331 -0.235 25.617 1.00 51.78 201 GLU A N 1
ATOM 1598 C CA . GLU A 1 201 ? -5.247 -0.436 26.729 1.00 51.78 201 GLU A CA 1
ATOM 1599 C C . GLU A 1 201 ? -4.384 -0.884 27.904 1.00 51.78 201 GLU A C 1
ATOM 1601 O O . GLU A 1 201 ? -4.061 -2.062 28.065 1.00 51.78 201 GLU A O 1
ATOM 1606 N N . PHE A 1 202 ? -3.956 0.079 28.723 1.00 46.59 202 PHE A N 1
ATOM 1607 C CA . PHE A 1 202 ? -3.548 -0.226 30.078 1.00 46.59 202 PHE A CA 1
ATOM 1608 C C . PHE A 1 202 ? -4.770 -0.857 30.717 1.00 46.59 202 PHE A C 1
ATOM 1610 O O . PHE A 1 202 ? -5.713 -0.164 31.099 1.00 46.59 202 PHE A O 1
ATOM 1617 N N . SER A 1 203 ? -4.785 -2.189 30.771 1.00 57.47 203 SER A N 1
ATOM 1618 C CA . SER A 1 203 ? -5.773 -2.898 31.559 1.00 57.47 203 SER A CA 1
ATOM 1619 C C . SER A 1 203 ? -5.786 -2.213 32.914 1.00 57.47 203 SER A C 1
ATOM 1621 O O . SER A 1 203 ? -4.744 -2.103 33.565 1.00 57.47 203 SER A O 1
ATOM 1623 N N . VAL A 1 204 ? -6.951 -1.720 33.329 1.00 58.78 204 VAL A N 1
ATOM 1624 C CA . VAL A 1 204 ? -7.128 -1.059 34.624 1.00 58.78 204 VAL A CA 1
ATOM 1625 C C . VAL A 1 204 ? -6.535 -1.938 35.735 1.00 58.78 204 VAL A C 1
ATOM 1627 O O . VAL A 1 204 ? -5.977 -1.426 36.697 1.00 58.78 204 VAL A O 1
ATOM 1630 N N . ARG A 1 205 ? -6.520 -3.266 35.552 1.00 60.41 205 ARG A N 1
ATOM 1631 C CA . ARG A 1 205 ? -5.847 -4.230 36.431 1.00 60.41 205 ARG A CA 1
ATOM 1632 C C . ARG A 1 205 ? -4.330 -4.041 36.522 1.00 60.41 205 ARG A C 1
ATOM 1634 O O . ARG A 1 205 ? -3.800 -4.106 37.620 1.00 60.41 205 ARG A O 1
ATOM 1641 N N . ILE A 1 206 ? -3.633 -3.789 35.416 1.00 66.31 206 ILE A N 1
ATOM 1642 C CA . ILE A 1 206 ? -2.181 -3.539 35.408 1.00 66.31 206 ILE A CA 1
ATOM 1643 C C . ILE A 1 206 ? -1.873 -2.224 36.127 1.00 66.31 206 ILE A C 1
ATOM 1645 O O . ILE A 1 206 ? -0.952 -2.179 36.937 1.00 66.31 206 ILE A O 1
ATOM 1649 N N . LEU A 1 207 ? -2.685 -1.185 35.912 1.00 70.06 207 LEU A N 1
ATOM 1650 C CA . LEU A 1 207 ? -2.542 0.076 36.636 1.00 70.06 207 LEU A CA 1
ATOM 1651 C C . LEU A 1 207 ? -2.750 -0.126 38.150 1.00 70.06 207 LEU A C 1
ATOM 1653 O O . LEU A 1 207 ? -1.916 0.310 38.938 1.00 70.06 207 LEU A O 1
ATOM 1657 N N . HIS A 1 208 ? -3.782 -0.873 38.560 1.00 69.25 208 HIS A N 1
ATOM 1658 C CA . HIS A 1 208 ? -4.008 -1.229 39.969 1.00 69.25 208 HIS A CA 1
ATOM 1659 C C . HIS A 1 208 ? -2.881 -2.087 40.565 1.00 69.25 208 HIS A C 1
ATOM 1661 O O . HIS A 1 208 ? -2.541 -1.903 41.730 1.00 69.25 208 HIS A O 1
ATOM 1667 N N . LEU A 1 209 ? -2.275 -2.993 39.792 1.00 74.69 209 LEU A N 1
ATOM 1668 C CA . LEU A 1 209 ? -1.133 -3.796 40.241 1.00 74.69 209 LEU A CA 1
ATOM 1669 C C . LEU A 1 209 ? 0.129 -2.945 40.424 1.00 74.69 209 LEU A C 1
ATOM 1671 O O . LEU A 1 209 ? 0.830 -3.111 41.418 1.00 74.69 209 LEU A O 1
ATOM 1675 N N . ILE A 1 210 ? 0.397 -2.006 39.512 1.00 80.06 210 ILE A N 1
ATOM 1676 C CA . ILE A 1 210 ? 1.535 -1.080 39.613 1.00 80.06 210 ILE A CA 1
ATOM 1677 C C . ILE A 1 210 ? 1.345 -0.130 40.801 1.00 80.06 210 ILE A C 1
ATOM 1679 O O . ILE A 1 210 ? 2.252 0.017 41.618 1.00 80.06 210 ILE A O 1
ATOM 1683 N N . LEU A 1 211 ? 0.161 0.472 40.947 1.00 79.06 211 LEU A N 1
ATOM 1684 C CA . LEU A 1 211 ? -0.162 1.318 42.100 1.00 79.06 211 LEU A CA 1
ATOM 1685 C C . LEU A 1 211 ? -0.107 0.529 43.413 1.00 79.06 211 LEU A C 1
ATOM 1687 O O . LEU A 1 211 ? 0.483 1.005 44.381 1.00 79.06 211 LEU A O 1
ATOM 1691 N N . GLY A 1 212 ? -0.651 -0.690 43.440 1.00 77.31 212 GLY A N 1
ATOM 1692 C CA . GLY A 1 212 ? -0.590 -1.581 44.597 1.00 77.31 212 GLY A CA 1
ATOM 1693 C C . GLY A 1 212 ? 0.845 -1.940 44.986 1.00 77.31 212 GLY A C 1
ATOM 1694 O O . GLY A 1 212 ? 1.191 -1.869 46.163 1.00 77.31 212 GLY A O 1
ATOM 1695 N N . TYR A 1 213 ? 1.702 -2.240 44.007 1.00 81.31 213 TYR A N 1
ATOM 1696 C CA . TYR A 1 213 ? 3.126 -2.482 44.232 1.00 81.31 213 TYR A CA 1
ATOM 1697 C C . TYR A 1 213 ? 3.829 -1.245 44.805 1.00 81.31 213 TYR A C 1
ATOM 1699 O O . TYR A 1 213 ? 4.510 -1.354 45.820 1.00 81.31 213 TYR A O 1
ATOM 1707 N N . ILE A 1 214 ? 3.607 -0.056 44.233 1.00 81.25 214 ILE A N 1
ATOM 1708 C CA . ILE A 1 214 ? 4.194 1.202 44.731 1.00 81.25 214 ILE A CA 1
ATOM 1709 C C . ILE A 1 214 ? 3.758 1.487 46.177 1.00 81.25 214 ILE A C 1
ATOM 1711 O O . ILE A 1 214 ? 4.582 1.895 47.001 1.00 81.25 214 ILE A O 1
ATOM 1715 N N . ILE A 1 215 ? 2.482 1.255 46.505 1.00 78.38 215 ILE A N 1
ATOM 1716 C CA . ILE A 1 215 ? 1.949 1.425 47.862 1.00 78.38 215 ILE A CA 1
ATOM 1717 C C . ILE A 1 215 ? 2.601 0.423 48.826 1.00 78.38 215 ILE A C 1
ATOM 1719 O O . ILE A 1 215 ? 3.102 0.836 49.874 1.00 78.38 215 ILE A O 1
ATOM 1723 N N . LEU A 1 216 ? 2.670 -0.866 48.468 1.00 69.19 216 LEU A N 1
ATOM 1724 C CA . LEU A 1 216 ? 3.325 -1.885 49.296 1.00 69.19 216 LEU A CA 1
ATOM 1725 C C . LEU A 1 216 ? 4.813 -1.584 49.510 1.00 69.19 216 LEU A C 1
ATOM 1727 O O . LEU A 1 216 ? 5.297 -1.666 50.637 1.00 69.19 216 LEU A O 1
ATOM 1731 N N . SER A 1 217 ? 5.542 -1.190 48.465 1.00 72.00 217 SER A N 1
ATOM 1732 C CA . SER A 1 217 ? 6.962 -0.843 48.570 1.00 72.00 217 SER A CA 1
ATOM 1733 C C . SER A 1 217 ? 7.196 0.346 49.505 1.00 72.00 217 SER A C 1
ATOM 1735 O O . SER A 1 217 ? 8.153 0.338 50.281 1.00 72.00 217 SER A O 1
ATOM 1737 N N . ARG A 1 218 ? 6.301 1.344 49.501 1.00 69.12 218 ARG A N 1
ATOM 1738 C CA . ARG A 1 218 ? 6.360 2.465 50.452 1.00 69.12 218 ARG A CA 1
ATOM 1739 C C . ARG A 1 218 ? 6.014 2.039 51.882 1.00 69.12 218 ARG A C 1
ATOM 1741 O O . ARG A 1 218 ? 6.681 2.495 52.806 1.00 69.12 218 ARG A O 1
ATOM 1748 N N . MET A 1 219 ? 5.053 1.132 52.076 1.00 65.56 219 MET A N 1
ATOM 1749 C CA . MET A 1 219 ? 4.731 0.583 53.404 1.00 65.56 219 MET A CA 1
ATOM 1750 C C . MET A 1 219 ? 5.894 -0.223 54.002 1.00 65.56 219 MET A C 1
ATOM 1752 O O . MET A 1 219 ? 6.225 -0.048 55.172 1.00 65.56 219 MET A O 1
ATOM 1756 N N . VAL A 1 220 ? 6.572 -1.044 53.193 1.00 62.59 220 VAL A N 1
ATOM 1757 C CA . VAL A 1 220 ? 7.741 -1.835 53.626 1.00 62.59 220 VAL A CA 1
ATOM 1758 C C . VAL A 1 220 ? 8.947 -0.944 53.951 1.00 62.59 220 VAL A C 1
ATOM 1760 O O . VAL A 1 220 ? 9.734 -1.260 54.843 1.00 62.59 220 VAL A O 1
ATOM 1763 N N . SER A 1 221 ? 9.093 0.195 53.268 1.00 58.19 221 SER A N 1
ATOM 1764 C CA . SER A 1 221 ? 10.164 1.153 53.565 1.00 58.19 221 SER A CA 1
ATOM 1765 C C . SER A 1 221 ? 9.938 1.916 54.875 1.00 58.19 221 SER A C 1
ATOM 1767 O O . SER A 1 221 ? 10.909 2.309 55.517 1.00 58.19 221 SER A O 1
ATOM 1769 N N . LEU A 1 222 ? 8.684 2.111 55.293 1.00 55.94 222 LEU A N 1
ATOM 1770 C CA . LEU A 1 222 ? 8.334 2.790 56.547 1.00 55.94 222 LEU A CA 1
ATOM 1771 C C . LEU A 1 222 ? 8.391 1.860 57.771 1.00 55.94 222 LEU A C 1
ATOM 1773 O O . LEU A 1 222 ? 8.526 2.339 58.894 1.00 55.94 222 LEU A O 1
ATOM 1777 N N . SER A 1 223 ? 8.349 0.536 57.579 1.00 53.47 223 SER A N 1
ATOM 1778 C CA . SER A 1 223 ? 8.425 -0.444 58.673 1.00 53.47 223 SER A CA 1
ATOM 1779 C C . SER A 1 223 ? 9.855 -0.820 59.089 1.00 53.47 223 SER A C 1
ATOM 1781 O O . SER A 1 223 ? 10.032 -1.587 60.033 1.00 53.47 223 SER A O 1
ATOM 1783 N N . ARG A 1 224 ? 10.889 -0.313 58.401 1.00 50.84 224 ARG A N 1
ATOM 1784 C CA . ARG A 1 224 ? 12.313 -0.564 58.706 1.00 50.84 224 ARG A CA 1
ATOM 1785 C C . ARG A 1 224 ? 13.003 0.662 59.317 1.00 50.84 224 ARG A C 1
ATOM 1787 O O . ARG A 1 224 ? 14.092 1.044 58.898 1.00 50.84 224 ARG A O 1
ATOM 1794 N N . GLY A 1 225 ? 12.374 1.283 60.314 1.00 48.25 225 GLY A N 1
ATOM 1795 C CA . GLY A 1 225 ? 13.063 2.241 61.183 1.00 48.25 225 GLY A CA 1
ATOM 1796 C C . GLY A 1 225 ? 14.149 1.535 62.018 1.00 48.25 225 GLY A C 1
ATOM 1797 O O . GLY A 1 225 ? 13.946 0.387 62.418 1.00 48.25 225 GLY A O 1
ATOM 1798 N N . PRO A 1 226 ? 15.309 2.165 62.277 1.00 44.50 226 PRO A N 1
ATOM 1799 C CA . PRO A 1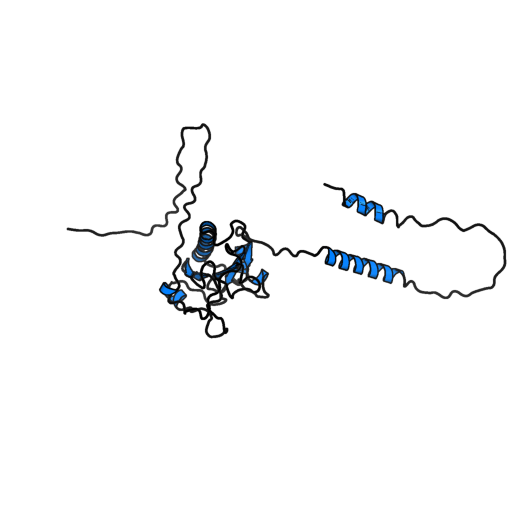 226 ? 16.402 1.531 63.006 1.00 44.50 226 PRO A CA 1
ATOM 1800 C C . PRO A 1 226 ? 16.000 1.263 64.460 1.00 44.50 226 PRO A C 1
ATOM 1802 O O . PRO A 1 226 ? 15.746 2.189 65.230 1.00 44.50 226 PRO A O 1
ATOM 1805 N N . TRP A 1 227 ? 15.981 -0.014 64.845 1.00 39.19 227 TRP A N 1
ATOM 1806 C CA . TRP A 1 227 ? 15.907 -0.435 66.242 1.00 39.19 227 TRP A CA 1
ATOM 1807 C C . TRP A 1 227 ? 17.160 0.066 66.973 1.00 39.19 227 TRP A C 1
ATOM 1809 O O . TRP A 1 227 ? 18.264 -0.419 66.729 1.00 39.19 227 TRP A O 1
ATOM 1819 N N . ARG A 1 228 ? 17.004 1.053 67.862 1.00 46.09 228 ARG A N 1
ATOM 1820 C CA . ARG A 1 228 ? 18.023 1.415 68.856 1.00 46.09 228 ARG A CA 1
ATOM 1821 C C . ARG A 1 228 ? 17.671 0.712 70.169 1.00 46.09 228 ARG A C 1
ATOM 1823 O O . ARG A 1 228 ? 16.631 1.040 70.736 1.00 46.09 228 ARG A O 1
ATOM 1830 N N . PRO A 1 229 ? 18.496 -0.211 70.689 1.00 39.34 229 PRO A N 1
ATOM 1831 C CA . PRO A 1 229 ? 18.317 -0.718 72.041 1.00 39.34 229 PRO A CA 1
ATOM 1832 C C . PRO A 1 229 ? 18.850 0.340 73.015 1.00 39.34 229 PRO A C 1
ATOM 1834 O O . PRO A 1 229 ? 20.054 0.440 73.241 1.00 39.34 229 PRO A O 1
ATOM 1837 N N . SER A 1 230 ? 17.970 1.185 73.553 1.00 41.47 230 SER A N 1
ATOM 1838 C CA . SER A 1 230 ? 18.301 2.017 74.711 1.00 41.47 230 SER A CA 1
ATOM 1839 C C . SER A 1 230 ? 18.108 1.208 75.990 1.00 41.47 230 SER A C 1
ATOM 1841 O O . SER A 1 230 ? 17.102 0.524 76.165 1.00 41.47 230 SER A O 1
ATOM 1843 N N . GLN A 1 231 ? 19.116 1.299 76.849 1.00 40.41 231 GLN A N 1
ATOM 1844 C CA . GLN A 1 231 ? 19.258 0.656 78.148 1.00 40.41 231 GLN A CA 1
ATOM 1845 C C . GLN A 1 231 ? 18.003 0.774 79.025 1.00 40.41 231 GLN A C 1
ATOM 1847 O O . GLN A 1 231 ? 17.362 1.821 79.078 1.00 40.41 231 GLN A O 1
ATOM 1852 N N . ILE A 1 232 ? 17.698 -0.308 79.740 1.00 38.59 232 ILE A N 1
ATOM 1853 C CA . ILE A 1 232 ? 16.655 -0.378 80.765 1.00 38.59 232 ILE A CA 1
ATOM 1854 C C . ILE A 1 232 ? 17.282 0.021 82.108 1.00 38.59 232 ILE A C 1
ATOM 1856 O O . ILE A 1 232 ? 18.235 -0.635 82.529 1.00 38.59 232 ILE A O 1
ATOM 1860 N N . PRO A 1 233 ? 16.715 0.998 82.833 1.00 36.44 233 PRO A N 1
ATOM 1861 C CA . PRO A 1 233 ? 16.725 0.977 84.284 1.00 36.44 233 PRO A CA 1
ATOM 1862 C C . PRO A 1 233 ? 15.323 0.708 84.839 1.00 36.44 233 PRO A C 1
ATOM 1864 O O . PRO A 1 233 ? 14.297 0.975 84.216 1.00 36.44 233 PRO A O 1
ATOM 1867 N N . HIS A 1 234 ? 15.341 0.119 86.026 1.00 37.00 234 HIS A N 1
ATOM 1868 C CA . HIS A 1 234 ? 14.233 -0.484 86.746 1.00 37.00 234 HIS A CA 1
ATOM 1869 C C . HIS A 1 234 ? 13.059 0.454 87.077 1.00 37.00 234 HIS A C 1
ATOM 1871 O O . HIS A 1 234 ? 13.201 1.657 87.269 1.00 37.00 234 HIS A O 1
ATOM 1877 N N . VAL A 1 235 ? 11.898 -0.193 87.172 1.00 41.97 235 VAL A N 1
ATOM 1878 C CA . VAL A 1 235 ? 10.557 0.305 87.500 1.00 41.97 235 VAL A CA 1
ATOM 1879 C C . VAL A 1 235 ? 10.487 0.952 88.888 1.00 41.97 235 VAL A C 1
ATOM 1881 O O . VAL A 1 235 ? 10.950 0.358 89.856 1.00 41.97 235 VAL A O 1
ATOM 1884 N N . HIS A 1 236 ? 9.775 2.079 88.997 1.00 32.75 236 HIS A N 1
ATOM 1885 C CA . HIS A 1 236 ? 8.979 2.413 90.182 1.00 32.75 236 HIS A CA 1
ATOM 1886 C C . HIS A 1 236 ? 7.647 3.073 89.783 1.00 32.75 236 HIS A C 1
ATOM 1888 O O . HIS A 1 236 ? 7.507 3.622 88.692 1.00 32.75 236 HIS A O 1
ATOM 1894 N N . GLN A 1 237 ? 6.669 2.876 90.663 1.00 42.47 237 GLN A N 1
ATOM 1895 C CA . GLN A 1 237 ? 5.219 2.996 90.517 1.00 42.47 237 GLN A CA 1
ATOM 1896 C C . GLN A 1 237 ? 4.664 4.432 90.377 1.00 42.47 237 GLN A C 1
ATOM 1898 O O . GLN A 1 237 ? 5.341 5.407 90.682 1.00 42.47 237 GLN A O 1
ATOM 1903 N N . ASP A 1 238 ? 3.376 4.467 89.997 1.00 36.28 238 ASP A N 1
ATOM 1904 C CA . ASP A 1 238 ? 2.357 5.515 90.205 1.00 36.28 238 ASP A CA 1
ATOM 1905 C C . ASP A 1 238 ? 2.180 6.620 89.139 1.00 36.28 238 ASP A C 1
ATOM 1907 O O . ASP A 1 238 ? 2.989 7.534 89.034 1.00 36.28 238 ASP A O 1
ATOM 1911 N N . ASN A 1 239 ? 1.065 6.542 88.375 1.00 32.66 239 ASN A N 1
ATOM 1912 C CA . ASN A 1 239 ? 0.033 7.593 88.148 1.00 32.66 239 ASN A CA 1
ATOM 1913 C C . ASN A 1 239 ? -0.840 7.284 86.884 1.00 32.66 239 ASN A C 1
ATOM 1915 O O . ASN A 1 239 ? -0.280 7.108 85.797 1.00 32.66 239 ASN A O 1
ATOM 1919 N N . PRO A 1 240 ? -2.193 7.203 86.953 1.00 43.50 240 PRO A N 1
ATOM 1920 C CA . PRO A 1 240 ? -3.030 6.730 85.848 1.00 43.50 240 PRO A CA 1
ATOM 1921 C C . PRO A 1 240 ? -3.715 7.867 85.066 1.00 43.50 240 PRO A C 1
ATOM 1923 O O . PRO A 1 240 ? -4.878 8.150 85.306 1.00 43.50 240 PRO A O 1
ATOM 1926 N N . THR A 1 241 ? -3.061 8.463 84.064 1.00 43.34 241 THR A N 1
ATOM 1927 C CA . THR A 1 241 ? -3.741 9.251 83.004 1.00 43.34 241 THR A CA 1
ATOM 1928 C C . THR A 1 241 ? -2.797 9.529 81.830 1.00 43.34 241 THR A C 1
ATOM 1930 O O . THR A 1 241 ? -2.064 10.508 81.864 1.00 43.34 241 THR A O 1
ATOM 1933 N N . ALA A 1 242 ? -2.818 8.691 80.784 1.00 38.88 242 ALA A N 1
ATOM 1934 C CA . ALA A 1 242 ? -2.387 9.043 79.416 1.00 38.88 242 ALA A CA 1
ATOM 1935 C C . ALA A 1 242 ? -2.682 7.888 78.435 1.00 38.88 242 ALA A C 1
ATOM 1937 O O . ALA A 1 242 ? -1.787 7.256 77.881 1.00 38.88 242 ALA A O 1
ATOM 1938 N N . LYS A 1 243 ? -3.964 7.574 78.232 1.00 42.00 243 LYS A N 1
ATOM 1939 C CA . LYS A 1 243 ? -4.422 6.719 77.125 1.00 42.00 243 LYS A CA 1
ATOM 1940 C C . LYS A 1 243 ? -5.682 7.320 76.515 1.00 42.00 243 LYS A C 1
ATOM 1942 O O . LYS A 1 243 ? -6.786 6.875 76.797 1.00 42.00 243 LYS A O 1
ATOM 1947 N N . CYS A 1 244 ? -5.506 8.351 75.697 1.00 38.00 244 CYS A N 1
ATOM 1948 C CA . CYS A 1 244 ? -6.354 8.621 74.540 1.00 38.00 244 CYS A CA 1
ATOM 1949 C C . CYS A 1 244 ? -5.801 9.800 73.738 1.00 38.00 244 CYS A C 1
ATOM 1951 O O . CYS A 1 244 ? -5.321 10.771 74.310 1.00 38.00 244 CYS A O 1
ATOM 1953 N N . ALA A 1 245 ? -5.999 9.700 72.424 1.00 40.09 245 ALA A N 1
ATOM 1954 C CA . ALA A 1 245 ? -5.743 10.677 71.370 1.00 40.09 245 ALA A CA 1
ATOM 1955 C C . ALA A 1 245 ? -4.340 10.672 70.734 1.00 40.09 245 ALA A C 1
ATOM 1957 O O . ALA A 1 245 ? -3.320 10.610 71.408 1.00 40.09 245 ALA A O 1
ATOM 1958 N N . ILE A 1 246 ? -4.369 10.837 69.401 1.00 36.72 246 ILE A N 1
ATOM 1959 C CA . ILE A 1 246 ? -3.282 10.917 68.403 1.00 36.72 246 ILE A CA 1
ATOM 1960 C C . ILE A 1 246 ? -2.895 9.523 67.841 1.00 36.72 246 ILE A C 1
ATOM 1962 O O . ILE A 1 246 ? -2.224 8.748 68.499 1.00 36.72 246 ILE A O 1
ATOM 1966 N N . ASN A 1 247 ? -3.276 9.103 66.626 1.00 36.91 247 ASN A N 1
ATOM 1967 C CA . ASN A 1 247 ? -3.832 9.847 65.496 1.00 36.91 247 ASN A CA 1
ATOM 1968 C C . ASN A 1 247 ? -4.605 8.911 64.538 1.00 36.91 247 ASN A C 1
ATOM 1970 O O . ASN A 1 247 ? -4.016 8.168 63.762 1.00 36.91 247 ASN A O 1
ATOM 1974 N N . ASN A 1 248 ? -5.936 9.023 64.540 1.00 41.19 248 ASN A N 1
ATOM 1975 C CA . ASN A 1 248 ? -6.847 8.479 63.522 1.00 41.19 248 ASN A CA 1
ATOM 1976 C C . ASN A 1 248 ? -7.122 9.509 62.395 1.00 41.19 248 ASN A C 1
ATOM 1978 O O . ASN A 1 248 ? -8.140 9.442 61.712 1.00 41.19 248 ASN A O 1
ATOM 1982 N N . ARG A 1 249 ? -6.244 10.513 62.219 1.00 42.06 249 ARG A N 1
ATOM 1983 C CA . ARG A 1 249 ? -6.463 11.645 61.295 1.00 42.06 249 ARG A CA 1
ATOM 1984 C C . ARG A 1 249 ? -5.929 11.451 59.873 1.00 42.06 249 ARG A C 1
ATOM 1986 O O . ARG A 1 249 ? -6.386 12.164 58.990 1.00 42.06 249 ARG A O 1
ATOM 1993 N N . GLU A 1 250 ? -5.051 10.483 59.610 1.00 42.81 250 GLU A N 1
ATOM 1994 C CA . GLU A 1 250 ? -4.500 10.294 58.251 1.00 42.81 250 GLU A CA 1
ATOM 1995 C C . GLU A 1 250 ? -5.265 9.284 57.380 1.00 42.81 250 GLU A C 1
ATOM 1997 O O . GLU A 1 250 ? -5.180 9.332 56.156 1.00 42.81 250 GLU A O 1
ATOM 2002 N N . LEU A 1 251 ? -6.100 8.424 57.969 1.00 42.00 251 LEU A N 1
ATOM 2003 C CA . LEU A 1 251 ? -6.904 7.454 57.205 1.00 42.00 251 LEU A CA 1
ATOM 2004 C C . LEU A 1 251 ? -8.192 8.059 56.612 1.00 42.00 251 LEU A C 1
ATOM 2006 O O . LEU A 1 251 ? -8.749 7.527 55.648 1.00 42.00 251 LEU A O 1
ATOM 2010 N N . ILE A 1 252 ? -8.650 9.198 57.139 1.00 42.25 252 ILE A N 1
ATOM 2011 C CA . ILE A 1 252 ? -9.902 9.840 56.706 1.00 42.25 252 ILE A CA 1
ATOM 2012 C C . ILE A 1 252 ? -9.660 10.846 55.561 1.00 42.25 252 ILE A C 1
ATOM 2014 O O . ILE A 1 252 ? -10.541 11.055 54.735 1.00 42.25 252 ILE A O 1
ATOM 2018 N N . HIS A 1 253 ? -8.451 11.400 55.406 1.00 40.34 253 HIS A N 1
ATOM 2019 C CA . HIS A 1 253 ? -8.144 12.295 54.276 1.00 40.34 253 HIS A CA 1
ATOM 2020 C C . HIS A 1 253 ? -7.977 11.554 52.936 1.00 40.34 253 HIS A C 1
ATOM 2022 O O . HIS A 1 253 ? -8.413 12.050 51.898 1.00 40.34 253 HIS A O 1
ATOM 2028 N N . SER A 1 254 ? -7.440 10.331 52.947 1.00 40.97 254 SER A N 1
ATOM 2029 C CA . SER A 1 254 ? -7.240 9.534 51.723 1.00 40.97 254 SER A CA 1
ATOM 2030 C C . SER A 1 254 ? -8.533 8.920 51.171 1.00 40.97 254 SER A C 1
ATOM 2032 O O . SER A 1 254 ? -8.628 8.639 49.979 1.00 40.97 254 SER A O 1
ATOM 2034 N N . SER A 1 255 ? -9.554 8.736 52.013 1.00 44.22 255 SER A N 1
ATOM 2035 C CA . SER A 1 255 ? -10.861 8.196 51.611 1.00 44.22 255 SER A CA 1
ATOM 2036 C C . SER A 1 255 ? -11.839 9.273 51.117 1.00 44.22 255 SER A C 1
ATOM 2038 O O . SER A 1 255 ? -12.741 8.963 50.338 1.00 44.22 255 SER A O 1
ATOM 2040 N N . VAL A 1 256 ? -11.638 10.541 51.495 1.00 43.81 256 VAL A N 1
ATOM 2041 C CA . VAL A 1 256 ? -12.451 11.674 51.015 1.00 43.81 256 VAL A CA 1
ATOM 2042 C C . VAL A 1 256 ? -12.007 12.145 49.623 1.00 43.81 256 VAL A C 1
ATOM 2044 O O . VAL A 1 256 ? -12.866 12.430 48.793 1.00 43.81 256 VAL A O 1
ATOM 2047 N N . LEU A 1 257 ? -10.705 12.118 49.308 1.00 45.16 257 LEU A N 1
ATOM 2048 C CA . LEU A 1 257 ? -10.186 12.480 47.975 1.00 45.16 257 LEU A CA 1
ATOM 2049 C C . LEU A 1 257 ? -10.596 11.494 46.863 1.00 45.16 257 LEU A C 1
ATOM 2051 O O . LEU A 1 257 ? -10.735 11.888 45.707 1.00 45.16 257 LEU A O 1
ATOM 2055 N N . LEU A 1 258 ? -10.843 10.223 47.200 1.00 42.91 258 LEU A N 1
ATOM 2056 C CA . LEU A 1 258 ? -11.288 9.216 46.230 1.00 42.91 258 LEU A CA 1
ATOM 2057 C C . LEU A 1 258 ? -12.775 9.375 45.856 1.00 42.91 258 LEU A C 1
ATOM 2059 O O . LEU A 1 258 ? -13.172 9.019 44.749 1.00 42.91 258 LEU A O 1
ATOM 2063 N N . LYS A 1 259 ? -13.602 9.937 46.751 1.00 41.34 259 LYS A N 1
ATOM 2064 C CA . LYS A 1 259 ? -15.027 10.189 46.476 1.00 41.34 259 LYS A CA 1
ATOM 2065 C C . LYS A 1 259 ? -15.257 11.432 45.618 1.00 41.34 259 LYS A C 1
ATOM 2067 O O . LYS A 1 259 ? -16.168 11.414 44.799 1.00 41.34 259 LYS A O 1
ATOM 2072 N N . THR A 1 260 ? -14.425 12.465 45.739 1.00 43.41 260 THR A N 1
ATOM 2073 C CA . THR A 1 260 ? -14.522 13.667 44.894 1.00 43.41 260 THR A CA 1
ATOM 2074 C C . THR A 1 260 ? -14.041 13.443 43.459 1.00 43.41 260 THR A C 1
ATOM 2076 O O . THR A 1 260 ? -14.531 14.117 42.564 1.00 43.41 260 THR A O 1
ATOM 2079 N N . TYR A 1 261 ? -13.158 12.470 43.199 1.00 40.59 261 TYR A N 1
ATOM 2080 C CA . TYR A 1 261 ? -12.697 12.165 41.832 1.00 40.59 261 TYR A CA 1
ATOM 2081 C C . TYR A 1 261 ? -13.669 11.269 41.034 1.00 40.59 261 TYR A C 1
ATOM 2083 O O . TYR A 1 261 ? -13.644 11.270 39.808 1.00 40.59 261 TYR A O 1
ATOM 2091 N N . LEU A 1 262 ? -14.555 10.527 41.714 1.00 44.19 262 LEU A N 1
ATOM 2092 C CA . LEU A 1 262 ? -15.522 9.598 41.102 1.00 44.19 262 LEU A CA 1
ATOM 2093 C C . LEU A 1 262 ? -16.915 10.212 40.837 1.00 44.19 262 LEU A C 1
ATOM 2095 O O . LEU A 1 262 ? -17.808 9.497 40.389 1.00 44.19 262 LEU A O 1
ATOM 2099 N N . GLN A 1 263 ? -17.123 11.504 41.118 1.00 40.66 263 GLN A N 1
ATOM 2100 C CA . GLN A 1 263 ? -18.411 12.202 40.938 1.00 40.66 263 GLN A CA 1
ATOM 2101 C C . GLN A 1 263 ? -18.313 13.502 40.116 1.00 40.66 263 GLN A C 1
ATOM 2103 O O . GLN A 1 263 ? -19.146 14.393 40.267 1.00 40.66 263 GLN A O 1
ATOM 2108 N N . SER A 1 264 ? -17.330 13.613 39.222 1.00 34.41 264 SER A N 1
ATOM 2109 C CA . SER A 1 264 ? -17.336 14.661 38.186 1.00 34.41 264 SER A CA 1
ATOM 2110 C C . SER A 1 264 ? -17.991 14.084 36.922 1.00 34.41 264 SER A C 1
ATOM 2112 O O . SER A 1 264 ? -17.621 12.962 3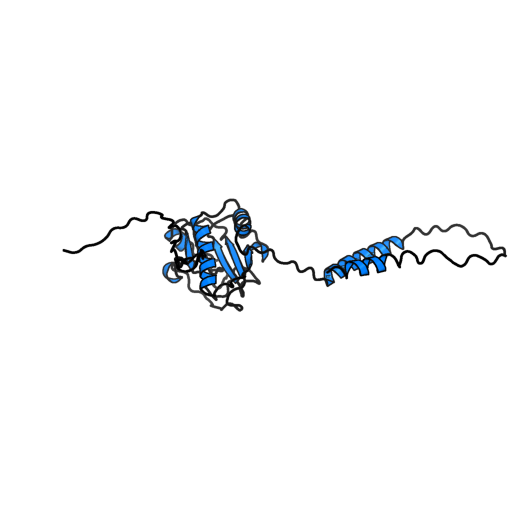6.570 1.00 34.41 264 SER A O 1
ATOM 2114 N N . PRO A 1 265 ? -18.956 14.774 36.284 1.00 43.41 265 PRO A N 1
ATOM 2115 C CA . PRO A 1 265 ? -19.619 14.287 35.073 1.00 43.41 265 PRO A CA 1
ATOM 2116 C C . PRO A 1 265 ? -18.658 14.111 33.892 1.00 43.41 265 PRO A C 1
ATOM 2118 O O . PRO A 1 265 ? -17.649 14.853 33.827 1.00 43.41 265 PRO A O 1
#

pLDDT: mean 74.62, std 24.01, range [30.66, 98.62]

Foldseek 3Di:
DDDDDDDDDDDDPDDFDDDDDPPDPDDDPPRPPPLDQAAEQECVNLVFDDFQDWDFAPDFLFQAEEEWELQAAADQDSVRVSVCNPDDPPPVDRFRQAQWEFGLVLYIYGGSHFRTQGNQFPPRSRRYHYYYYYHAPQPHERDPSRVVSVVSVQVVCCVVRNHPPLHAYYYRCQGDPDCTPHDRHRVVCCPDPRHDHPPPPPPVVVVVVVVVVVVVVVVVVVVPDDDDDDDDDDDDDDDDDDDDDDDPDPVVVVVVVVVVVVPDD